Protein AF-A0AAU7ZPR2-F1 (afdb_monomer)

Secondary structure (DSSP, 8-state):
----PPP--------------------HHHHHHHHHHHHHHHHHHHHHHSTTT-B-HHHHHHHHHHHHHHHTS-EE-SEEEEE-SSS-EEEEEEEEEPPPTTT-SS-SEEEEEEEEEEPHHHHHHTS--EEEEEEES-EE---B-TTS-BHHHHHHHHHHT-TT-GGG----PPP------PPPPPP-------------

Structure (mmCIF, N/CA/C/O backbone):
data_AF-A0AAU7ZPR2-F1
#
_entry.id   AF-A0AAU7ZPR2-F1
#
loop_
_at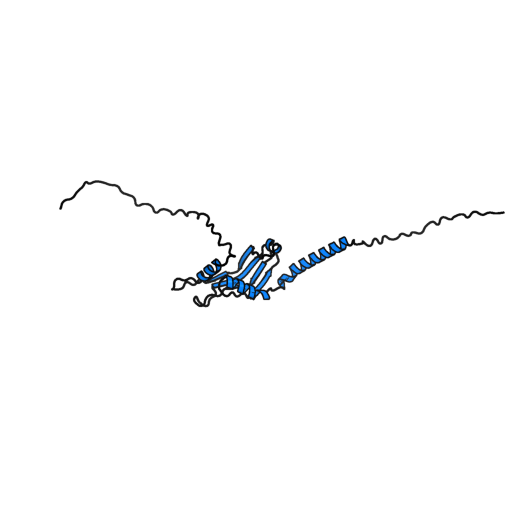om_site.group_PDB
_atom_site.id
_atom_site.type_symbol
_atom_site.label_atom_id
_atom_site.label_alt_id
_atom_site.label_comp_id
_atom_site.label_asym_id
_atom_site.label_entity_id
_atom_site.label_seq_id
_atom_site.pdbx_PDB_ins_code
_atom_site.Cartn_x
_atom_site.Cartn_y
_atom_site.Cartn_z
_atom_site.occupancy
_atom_site.B_iso_or_equiv
_atom_site.auth_seq_id
_atom_site.auth_comp_id
_atom_site.auth_asym_id
_atom_site.auth_atom_id
_atom_site.pdbx_PDB_model_num
ATOM 1 N N . MET A 1 1 ? 74.585 3.736 -90.351 1.00 49.50 1 MET A N 1
ATOM 2 C CA . MET A 1 1 ? 74.336 3.946 -88.912 1.00 49.50 1 MET A CA 1
ATOM 3 C C . MET A 1 1 ? 72.838 3.854 -88.708 1.00 49.50 1 MET A C 1
ATOM 5 O O . MET A 1 1 ? 72.113 4.671 -89.255 1.00 49.50 1 MET A O 1
ATOM 9 N N . GLN A 1 2 ? 72.391 2.758 -88.097 1.00 46.38 2 GLN A N 1
ATOM 10 C CA . GLN A 1 2 ? 70.988 2.488 -87.786 1.00 46.38 2 GLN A CA 1
ATOM 11 C C . GLN A 1 2 ? 70.714 3.074 -86.401 1.00 46.38 2 GLN A C 1
ATOM 13 O O . GLN A 1 2 ? 71.442 2.748 -85.468 1.00 46.38 2 GLN A O 1
ATOM 18 N N . GLU A 1 3 ? 69.697 3.921 -86.269 1.00 54.19 3 GLU A N 1
ATOM 19 C CA . GLU A 1 3 ? 69.206 4.365 -84.965 1.00 54.19 3 GLU A CA 1
ATOM 20 C C . GLU A 1 3 ? 67.730 3.976 -84.869 1.00 54.19 3 GLU A C 1
ATOM 22 O O . GLU A 1 3 ? 66.834 4.578 -85.460 1.00 54.19 3 GLU A O 1
ATOM 27 N N . THR A 1 4 ? 67.515 2.847 -84.206 1.00 59.06 4 THR A N 1
ATOM 28 C CA . THR A 1 4 ? 66.223 2.230 -83.933 1.00 59.06 4 THR A CA 1
ATOM 29 C C . THR A 1 4 ? 65.522 3.001 -82.819 1.00 59.06 4 THR A C 1
ATOM 31 O O . THR A 1 4 ? 65.962 2.965 -81.670 1.00 59.06 4 THR A O 1
ATOM 34 N N . LYS A 1 5 ? 64.415 3.682 -83.131 1.00 55.25 5 LYS A N 1
ATOM 35 C CA . LYS A 1 5 ? 63.500 4.207 -82.107 1.00 55.25 5 LYS A CA 1
ATOM 36 C C . LYS A 1 5 ? 62.681 3.053 -81.511 1.00 55.25 5 LYS A C 1
ATOM 38 O O . LYS A 1 5 ? 62.115 2.280 -82.287 1.00 55.25 5 LYS A O 1
ATOM 43 N N . PRO A 1 6 ? 62.579 2.919 -80.177 1.00 62.03 6 PRO A N 1
ATOM 44 C CA . PRO A 1 6 ? 61.790 1.853 -79.581 1.00 62.03 6 PRO A CA 1
ATOM 45 C C . PRO A 1 6 ? 60.292 2.115 -79.770 1.00 62.03 6 PRO A C 1
ATOM 47 O O . PRO A 1 6 ? 59.771 3.187 -79.460 1.00 62.03 6 PRO A O 1
ATOM 50 N N . THR A 1 7 ? 59.622 1.094 -80.296 1.00 61.66 7 THR A N 1
ATOM 51 C CA . THR A 1 7 ? 58.167 0.948 -80.340 1.00 61.66 7 THR A CA 1
ATOM 52 C C . THR A 1 7 ? 57.690 0.661 -78.922 1.00 61.66 7 THR A C 1
ATOM 54 O O . THR A 1 7 ? 58.121 -0.317 -78.317 1.00 61.66 7 THR A O 1
ATOM 57 N N . TYR A 1 8 ? 56.842 1.528 -78.371 1.00 56.47 8 TYR A N 1
ATOM 58 C CA . TYR A 1 8 ? 56.214 1.284 -77.078 1.00 56.47 8 TYR A CA 1
ATOM 59 C C . TYR A 1 8 ? 54.966 0.431 -77.305 1.00 56.47 8 TYR A C 1
ATOM 61 O O . TYR A 1 8 ? 53.955 0.923 -77.811 1.00 56.47 8 TYR A O 1
ATOM 69 N N . GLU A 1 9 ? 55.053 -0.856 -76.971 1.00 52.66 9 GLU A N 1
ATOM 70 C CA . GLU A 1 9 ? 53.877 -1.711 -76.872 1.00 52.66 9 GLU A CA 1
ATOM 71 C C . GLU A 1 9 ? 52.998 -1.233 -75.715 1.00 52.66 9 GLU A C 1
ATOM 73 O O . GLU A 1 9 ? 53.439 -1.104 -74.574 1.00 52.66 9 GLU A O 1
ATOM 78 N N . ARG A 1 10 ? 51.735 -0.952 -76.029 1.00 61.31 10 ARG A N 1
ATOM 79 C CA . ARG A 1 10 ? 50.674 -0.755 -75.047 1.00 61.31 10 ARG A CA 1
ATOM 80 C C . ARG A 1 10 ? 50.260 -2.152 -74.558 1.00 61.31 10 ARG A C 1
ATOM 82 O O . ARG A 1 10 ? 49.679 -2.879 -75.363 1.00 61.31 10 ARG A O 1
ATOM 89 N N . PRO A 1 11 ? 50.493 -2.539 -73.292 1.00 61.59 11 PRO A N 1
ATOM 90 C CA . PRO A 1 11 ? 49.940 -3.784 -72.791 1.00 61.59 11 PRO A CA 1
ATOM 91 C C . PRO A 1 11 ? 48.429 -3.601 -72.644 1.00 61.59 11 PRO A C 1
ATOM 93 O O . PRO A 1 11 ? 47.954 -2.725 -71.918 1.00 61.59 11 PRO A O 1
ATOM 96 N N . ILE A 1 12 ? 47.680 -4.389 -73.407 1.00 61.03 12 ILE A N 1
ATOM 97 C CA . ILE A 1 12 ? 46.247 -4.565 -73.231 1.00 61.03 12 ILE A CA 1
ATOM 98 C C . ILE A 1 12 ? 46.008 -5.730 -72.279 1.00 61.03 12 ILE A C 1
ATOM 100 O O . ILE A 1 12 ? 46.457 -6.843 -72.525 1.00 61.03 12 ILE A O 1
ATOM 104 N N . ASP A 1 13 ? 45.207 -5.400 -71.272 1.00 54.78 13 ASP A N 1
ATOM 105 C CA . ASP A 1 13 ? 44.345 -6.270 -70.486 1.00 54.78 13 ASP A CA 1
ATOM 106 C C . ASP A 1 13 ? 45.004 -7.124 -69.398 1.00 54.78 13 ASP A C 1
ATOM 108 O O . ASP A 1 13 ? 45.986 -7.827 -69.614 1.00 54.78 13 ASP A O 1
ATOM 112 N N . LEU A 1 14 ? 44.421 -7.033 -68.208 1.00 55.16 14 LEU A N 1
ATOM 113 C CA . LEU A 1 14 ? 43.949 -8.170 -67.428 1.00 55.16 14 LEU A CA 1
ATOM 114 C C . LEU A 1 14 ? 43.288 -7.592 -66.183 1.00 55.16 14 LEU A C 1
ATOM 116 O O . LEU A 1 14 ? 43.931 -6.952 -65.353 1.00 55.16 14 LEU A O 1
ATOM 120 N N . GLY A 1 15 ? 41.970 -7.770 -66.138 1.00 57.06 15 GLY A N 1
ATOM 121 C CA . GLY A 1 15 ? 41.080 -7.272 -65.109 1.00 57.06 15 GLY A CA 1
ATOM 122 C C . GLY A 1 15 ? 41.649 -7.371 -63.703 1.00 57.06 15 GLY A C 1
ATOM 123 O O . GLY A 1 15 ? 41.699 -8.444 -63.113 1.00 57.06 15 GLY A O 1
ATOM 124 N N . ASP A 1 16 ? 41.938 -6.209 -63.133 1.00 51.09 16 ASP A N 1
ATOM 125 C CA . ASP A 1 16 ? 41.701 -6.000 -61.717 1.00 51.09 16 ASP A CA 1
ATOM 126 C C . ASP A 1 16 ? 40.245 -5.543 -61.601 1.00 51.09 16 ASP A C 1
ATOM 128 O O . ASP A 1 16 ? 39.913 -4.365 -61.445 1.00 51.09 16 ASP A O 1
ATOM 132 N N . ALA A 1 17 ? 39.341 -6.511 -61.783 1.00 54.62 17 ALA A N 1
ATOM 133 C CA . ALA A 1 17 ? 38.049 -6.457 -61.133 1.00 54.62 17 ALA A CA 1
ATOM 134 C C . ALA A 1 17 ? 38.353 -6.545 -59.636 1.00 54.62 17 ALA A C 1
ATOM 136 O O . ALA A 1 17 ? 38.247 -7.611 -59.036 1.00 54.62 17 ALA A O 1
ATOM 137 N N . ALA A 1 18 ? 38.801 -5.422 -59.069 1.00 51.53 18 ALA A N 1
ATOM 138 C CA . ALA A 1 18 ? 38.859 -5.207 -57.643 1.00 51.53 18 ALA A CA 1
ATOM 139 C C . ALA A 1 18 ? 37.409 -5.264 -57.176 1.00 51.53 18 ALA A C 1
ATOM 141 O O . ALA A 1 18 ? 36.651 -4.292 -57.220 1.00 51.53 18 ALA A O 1
ATOM 142 N N . GLU A 1 19 ? 37.028 -6.496 -56.876 1.00 53.50 19 GLU A N 1
ATOM 143 C CA . GLU A 1 19 ? 35.817 -6.924 -56.235 1.00 53.50 19 GLU A CA 1
ATOM 144 C C . GLU A 1 19 ? 35.462 -5.898 -55.167 1.00 53.50 19 GLU A C 1
ATOM 146 O O . GLU A 1 19 ? 36.282 -5.521 -54.325 1.00 53.50 19 GLU A O 1
ATOM 151 N N . HIS A 1 20 ? 34.243 -5.384 -55.279 1.00 55.06 20 HIS A N 1
ATOM 152 C CA . HIS A 1 20 ? 33.626 -4.499 -54.316 1.00 55.06 20 HIS A CA 1
ATOM 153 C C . HIS A 1 20 ? 33.562 -5.186 -52.949 1.00 55.06 20 HIS A C 1
ATOM 155 O O . HIS A 1 20 ? 32.503 -5.659 -52.548 1.00 55.06 20 HIS A O 1
ATOM 161 N N . ASP A 1 21 ? 34.648 -5.167 -52.183 1.00 51.84 21 ASP A N 1
ATOM 162 C CA . ASP A 1 21 ? 34.565 -5.385 -50.747 1.00 51.84 21 ASP A CA 1
ATOM 163 C C . ASP A 1 21 ? 34.286 -4.037 -50.076 1.00 51.84 21 ASP A C 1
ATOM 165 O O . ASP A 1 21 ? 35.063 -3.471 -49.304 1.00 51.84 21 ASP A O 1
ATOM 169 N N . THR A 1 22 ? 33.130 -3.462 -50.428 1.00 55.97 22 THR A N 1
ATOM 170 C CA . THR A 1 22 ? 32.478 -2.441 -49.611 1.00 55.97 22 THR A CA 1
ATOM 171 C C . THR A 1 22 ? 31.978 -3.114 -48.340 1.00 55.97 22 THR A C 1
ATOM 173 O O . THR A 1 22 ? 30.774 -3.264 -48.132 1.00 55.97 22 THR A O 1
ATOM 176 N N . ALA A 1 23 ? 32.903 -3.511 -47.465 1.00 58.69 23 ALA A N 1
ATOM 177 C CA . ALA A 1 23 ? 32.578 -3.756 -46.077 1.00 58.69 23 ALA A CA 1
ATOM 178 C C . ALA A 1 23 ? 31.896 -2.475 -45.570 1.00 58.69 23 ALA A C 1
ATOM 180 O O . ALA A 1 23 ? 32.484 -1.389 -45.679 1.00 58.69 23 ALA A O 1
ATOM 181 N N . PRO A 1 24 ? 30.641 -2.537 -45.087 1.00 60.09 24 PRO A N 1
ATOM 182 C CA . PRO A 1 24 ? 29.940 -1.352 -44.633 1.00 60.09 24 PRO A CA 1
ATOM 183 C C . PRO A 1 24 ? 30.731 -0.774 -43.464 1.00 60.09 24 PRO A C 1
ATOM 185 O O . PRO A 1 24 ? 30.694 -1.291 -42.347 1.00 60.09 24 PRO A O 1
ATOM 188 N N . SER A 1 25 ? 31.482 0.297 -43.723 1.00 62.03 25 SER A N 1
ATOM 189 C CA . SER A 1 25 ? 32.187 1.031 -42.685 1.00 62.03 25 SER A CA 1
ATOM 190 C C . SER A 1 25 ? 31.125 1.708 -41.825 1.00 62.03 25 SER A C 1
ATOM 192 O O . SER A 1 25 ? 30.616 2.791 -42.115 1.00 62.03 25 SER A O 1
ATOM 194 N N . LEU A 1 26 ? 30.700 1.002 -40.776 1.00 62.31 26 LEU A N 1
ATOM 195 C CA . LEU A 1 26 ? 29.742 1.512 -39.812 1.00 62.31 26 LEU A CA 1
ATOM 196 C C . LEU A 1 26 ? 30.365 2.750 -39.175 1.00 62.31 26 LEU A C 1
ATOM 198 O O . LEU A 1 26 ? 31.260 2.666 -38.333 1.00 62.31 26 LEU A O 1
ATOM 202 N N . SER A 1 27 ? 29.907 3.917 -39.625 1.00 68.94 27 SER A N 1
ATOM 203 C CA . SER A 1 27 ? 30.316 5.200 -39.076 1.00 68.94 27 SER A CA 1
ATOM 204 C C . SER A 1 27 ? 30.237 5.147 -37.545 1.00 68.94 27 SER A C 1
ATOM 206 O O . SER A 1 27 ? 29.294 4.601 -36.966 1.00 68.94 27 SER A O 1
ATOM 208 N N . LYS A 1 28 ? 31.207 5.742 -36.845 1.00 67.81 28 LYS A N 1
ATOM 209 C CA . LYS A 1 28 ? 31.240 5.734 -35.368 1.00 67.81 28 LYS A CA 1
ATOM 210 C C . LYS A 1 28 ? 29.919 6.234 -34.752 1.00 67.81 28 LYS A C 1
ATOM 212 O O . LYS A 1 28 ? 29.562 5.846 -33.642 1.00 67.81 28 LYS A O 1
ATOM 217 N N . HIS A 1 29 ? 29.170 7.062 -35.483 1.00 68.31 29 HIS A N 1
ATOM 218 C CA . HIS A 1 29 ? 27.847 7.550 -35.103 1.00 68.31 29 HIS A CA 1
ATOM 219 C C . HIS A 1 29 ? 26.732 6.506 -35.262 1.00 68.31 29 HIS A C 1
ATOM 221 O O . HIS A 1 29 ? 25.884 6.416 -34.375 1.00 68.31 29 HIS A O 1
ATOM 227 N N . THR A 1 30 ? 26.726 5.699 -36.328 1.00 76.75 30 THR A N 1
ATOM 228 C CA . THR A 1 30 ? 25.763 4.593 -36.480 1.00 76.75 30 THR A CA 1
ATOM 229 C C . THR A 1 30 ? 26.030 3.486 -35.466 1.00 76.75 30 THR A C 1
ATOM 231 O O . THR A 1 30 ? 25.079 3.000 -34.860 1.00 76.75 30 THR A O 1
ATOM 234 N N . LEU A 1 31 ? 27.298 3.178 -35.167 1.00 78.31 31 LEU A N 1
ATOM 235 C CA . LEU A 1 31 ? 27.658 2.219 -34.115 1.00 78.31 31 LEU A CA 1
ATOM 236 C C . LEU A 1 31 ? 27.192 2.682 -32.723 1.00 78.31 31 LEU A C 1
ATOM 238 O O . LEU A 1 31 ? 26.605 1.904 -31.975 1.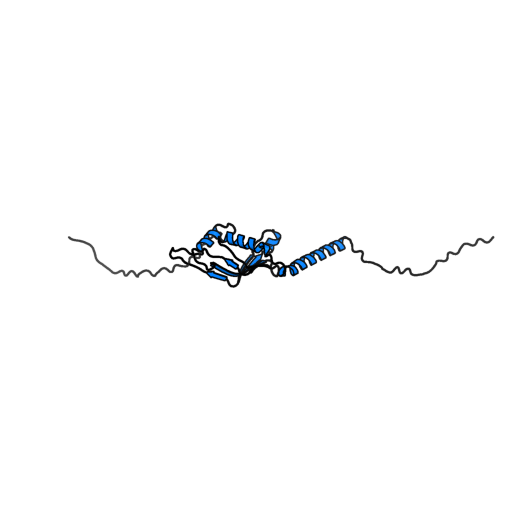00 78.31 31 LEU A O 1
ATOM 242 N N . ARG A 1 32 ? 27.383 3.966 -32.383 1.00 82.12 32 ARG A N 1
ATOM 243 C CA . ARG A 1 32 ? 26.875 4.544 -31.123 1.00 82.12 32 ARG A CA 1
ATOM 244 C C . ARG A 1 32 ? 25.351 4.505 -31.046 1.00 82.12 32 ARG A C 1
ATOM 246 O O . ARG A 1 32 ? 24.811 4.146 -30.008 1.00 82.12 32 ARG A O 1
ATOM 253 N N . ARG A 1 33 ? 24.650 4.849 -32.132 1.00 84.12 33 ARG A N 1
ATOM 254 C CA . ARG A 1 33 ? 23.180 4.776 -32.191 1.00 84.12 33 ARG A CA 1
ATOM 255 C C . ARG A 1 33 ? 22.678 3.346 -32.002 1.00 84.12 33 ARG A C 1
ATOM 257 O O . ARG A 1 33 ? 21.749 3.152 -31.229 1.00 84.12 33 ARG A O 1
ATOM 264 N N . LEU A 1 34 ? 23.317 2.364 -32.639 1.00 87.50 34 LEU A N 1
ATOM 265 C CA . LEU A 1 34 ? 22.999 0.946 -32.455 1.00 87.50 34 LEU A CA 1
ATOM 266 C C . LEU A 1 34 ? 23.259 0.484 -31.019 1.00 87.50 34 LEU A C 1
ATOM 268 O O . LEU A 1 34 ? 22.429 -0.222 -30.461 1.00 87.50 34 LEU A O 1
ATOM 272 N N . LEU A 1 35 ? 24.347 0.937 -30.391 1.00 88.62 35 LEU A N 1
ATOM 273 C CA . LEU A 1 35 ? 24.623 0.669 -28.976 1.00 88.62 35 LEU A CA 1
ATOM 274 C C . LEU A 1 35 ? 23.549 1.252 -28.051 1.00 88.62 35 LEU A C 1
ATOM 276 O O . LEU A 1 35 ? 23.073 0.551 -27.162 1.00 88.62 35 LEU A O 1
ATOM 280 N N . TYR A 1 36 ? 23.125 2.501 -28.267 1.00 90.06 36 TYR A N 1
ATOM 281 C CA . TYR A 1 36 ? 22.028 3.090 -27.491 1.00 90.06 36 TYR A CA 1
ATOM 282 C C . TYR A 1 36 ? 20.708 2.353 -27.713 1.00 90.06 36 TYR A C 1
ATOM 284 O O . TYR A 1 36 ? 19.971 2.133 -26.756 1.00 90.06 36 TYR A O 1
ATOM 292 N N . LEU A 1 37 ? 20.423 1.943 -28.951 1.00 90.69 37 LEU A N 1
ATOM 293 C CA . LEU A 1 37 ? 19.225 1.175 -29.272 1.00 90.69 37 LEU A CA 1
ATOM 294 C C . LEU A 1 37 ? 19.251 -0.195 -28.580 1.00 90.69 37 LEU A C 1
ATOM 296 O O . LEU A 1 37 ? 18.276 -0.575 -27.941 1.00 90.69 37 LEU A O 1
ATOM 300 N N . ALA A 1 38 ? 20.382 -0.901 -28.639 1.00 89.12 38 ALA A N 1
ATOM 301 C CA . ALA A 1 38 ? 20.577 -2.183 -27.970 1.00 89.12 38 ALA A CA 1
ATOM 302 C C . ALA A 1 38 ? 20.445 -2.052 -26.446 1.00 89.12 38 ALA A C 1
ATOM 304 O O . ALA A 1 38 ? 19.779 -2.868 -25.814 1.00 89.12 38 ALA A O 1
ATOM 305 N N . PHE A 1 39 ? 21.010 -0.994 -25.857 1.00 91.56 39 PHE A N 1
ATOM 306 C CA . PHE A 1 39 ? 20.864 -0.710 -24.431 1.00 91.56 39 PHE A CA 1
ATOM 307 C C . PHE A 1 39 ? 19.413 -0.389 -24.052 1.00 91.56 39 PHE A C 1
ATOM 309 O O . PHE A 1 39 ? 18.923 -0.885 -23.042 1.00 91.56 39 PHE A O 1
ATOM 316 N N . ALA A 1 40 ? 18.701 0.394 -24.867 1.00 89.25 40 ALA A N 1
ATOM 317 C CA . ALA A 1 40 ? 17.290 0.697 -24.647 1.00 89.25 40 ALA A CA 1
ATOM 318 C C . ALA A 1 40 ? 16.424 -0.569 -24.720 1.00 89.25 40 ALA A C 1
ATOM 320 O O . ALA A 1 40 ? 15.598 -0.795 -23.839 1.00 89.25 40 ALA A O 1
ATOM 321 N N . VAL A 1 41 ? 16.652 -1.428 -25.717 1.00 90.19 41 VAL A N 1
ATOM 322 C CA . VAL A 1 41 ? 15.956 -2.717 -25.850 1.00 90.19 41 VAL A CA 1
ATOM 323 C C . VAL A 1 41 ? 16.256 -3.623 -24.658 1.00 90.19 41 VAL A C 1
ATOM 325 O O . VAL A 1 41 ? 15.329 -4.190 -24.088 1.00 90.19 41 VAL A O 1
ATOM 328 N N . LEU A 1 42 ? 17.517 -3.715 -24.228 1.00 88.88 42 LEU A N 1
ATOM 329 C CA . LEU A 1 42 ? 17.904 -4.495 -23.052 1.00 88.88 42 LEU A CA 1
ATOM 330 C C . LEU A 1 42 ? 17.250 -3.959 -21.771 1.00 88.88 42 LEU A C 1
ATOM 332 O O . LEU A 1 42 ? 16.768 -4.741 -20.957 1.00 88.88 42 LEU A O 1
ATOM 336 N N . ALA A 1 43 ? 17.195 -2.637 -21.596 1.00 84.56 43 ALA A N 1
ATOM 337 C CA . ALA A 1 43 ? 16.543 -2.011 -20.450 1.00 84.56 43 ALA A CA 1
ATOM 338 C C . ALA A 1 43 ? 15.035 -2.298 -20.429 1.00 84.56 43 ALA A C 1
ATOM 340 O O . ALA A 1 43 ? 14.497 -2.655 -19.382 1.00 84.56 43 ALA A O 1
ATOM 341 N N . VAL A 1 44 ? 14.362 -2.203 -21.582 1.00 82.12 44 VAL A N 1
ATOM 342 C CA . VAL A 1 44 ? 12.943 -2.565 -21.722 1.00 82.12 44 VAL A CA 1
ATOM 343 C C . VAL A 1 44 ? 12.740 -4.054 -21.451 1.00 82.12 44 VAL A C 1
ATOM 345 O O . VAL A 1 44 ? 11.852 -4.411 -20.686 1.00 82.12 44 VAL A O 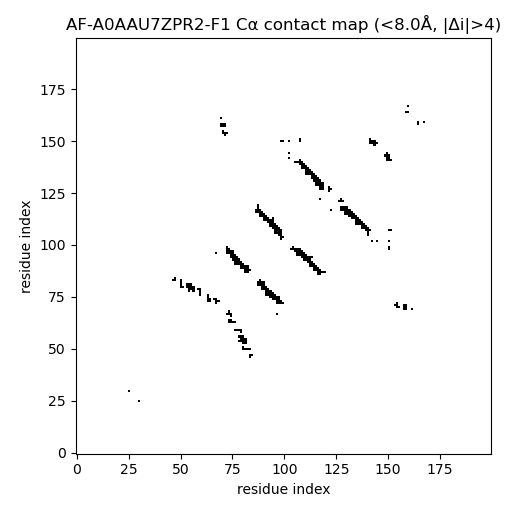1
ATOM 348 N N . MET A 1 45 ? 13.587 -4.926 -22.001 1.00 82.62 45 MET A N 1
ATOM 349 C CA . MET A 1 45 ? 13.541 -6.365 -21.742 1.00 82.62 45 MET A CA 1
ATOM 350 C C . MET A 1 45 ? 13.674 -6.657 -20.244 1.00 82.62 45 MET A C 1
ATOM 352 O O . MET A 1 45 ? 12.857 -7.395 -19.699 1.00 82.62 45 MET A O 1
ATOM 356 N N . LEU A 1 46 ? 14.643 -6.044 -19.555 1.00 79.56 46 LEU A N 1
ATOM 357 C CA . LEU A 1 46 ? 14.778 -6.182 -18.104 1.00 79.56 46 LEU A CA 1
ATOM 358 C C . LEU A 1 46 ? 13.510 -5.710 -17.386 1.00 79.56 46 LEU A C 1
ATOM 360 O O . LEU A 1 46 ? 13.011 -6.403 -16.507 1.00 79.56 46 LEU A O 1
ATOM 364 N N . LEU A 1 47 ? 12.954 -4.566 -17.781 1.00 73.69 47 LEU A N 1
ATOM 365 C CA . LEU A 1 47 ? 11.741 -4.022 -17.177 1.00 73.69 47 LEU A CA 1
ATOM 366 C C . LEU A 1 47 ? 10.529 -4.953 -17.341 1.00 73.69 47 LEU A C 1
ATOM 368 O O . LEU A 1 47 ? 9.663 -4.976 -16.476 1.00 73.69 47 LEU A O 1
ATOM 372 N N . VAL A 1 48 ? 10.455 -5.731 -18.421 1.00 70.31 48 VAL A N 1
ATOM 373 C CA . VAL A 1 48 ? 9.344 -6.664 -18.670 1.00 70.31 48 VAL A CA 1
ATOM 374 C C . VAL A 1 48 ? 9.569 -8.027 -18.015 1.00 70.31 48 VAL A C 1
ATOM 376 O O . VAL A 1 48 ? 8.615 -8.624 -17.520 1.00 70.31 48 VAL A O 1
ATOM 379 N N . LEU A 1 49 ? 10.808 -8.526 -17.989 1.00 68.75 49 LEU A N 1
ATOM 380 C CA . LEU A 1 49 ? 11.115 -9.880 -17.516 1.00 68.75 49 LEU A CA 1
ATOM 381 C C . LEU A 1 49 ? 11.387 -9.957 -16.008 1.00 68.75 49 LEU A C 1
ATOM 383 O O . LEU A 1 49 ? 11.145 -10.999 -15.410 1.00 68.75 49 LEU A O 1
ATOM 387 N N . LEU A 1 50 ? 11.872 -8.885 -15.374 1.00 68.06 50 LEU A N 1
ATOM 388 C CA . LEU A 1 50 ? 12.167 -8.872 -13.935 1.00 68.06 50 LEU A CA 1
ATOM 389 C C . LEU A 1 50 ? 10.941 -8.810 -12.996 1.00 68.06 50 LEU A C 1
ATOM 391 O O . LEU A 1 50 ? 11.029 -9.414 -11.929 1.00 68.06 50 LEU A O 1
ATOM 395 N N . PRO A 1 51 ? 9.817 -8.128 -13.304 1.00 68.06 51 PRO A N 1
ATOM 396 C CA . PRO A 1 51 ? 8.687 -7.967 -12.380 1.00 68.06 51 PRO A CA 1
ATOM 397 C C . PRO A 1 51 ? 8.179 -9.247 -11.702 1.00 68.06 51 PRO A C 1
ATOM 399 O O . PRO A 1 51 ? 8.012 -9.207 -10.484 1.00 68.06 51 PRO A O 1
ATOM 402 N N . PRO A 1 52 ? 7.979 -10.389 -12.398 1.00 63.75 52 PRO A N 1
ATOM 403 C CA . PRO A 1 52 ? 7.540 -11.616 -11.727 1.00 63.75 52 PRO A CA 1
ATOM 404 C C . PRO A 1 52 ? 8.572 -12.185 -10.737 1.00 63.75 52 PRO A C 1
ATOM 406 O O . PRO A 1 52 ? 8.198 -12.964 -9.864 1.00 63.75 52 PRO A O 1
ATOM 409 N N . TYR A 1 53 ? 9.844 -11.786 -10.830 1.00 58.88 53 TYR A N 1
ATOM 410 C CA . TYR A 1 53 ? 10.932 -12.269 -9.972 1.00 58.88 53 TYR A CA 1
ATOM 411 C C . TYR A 1 53 ? 11.357 -11.270 -8.887 1.00 58.88 53 TYR A C 1
ATOM 413 O O . TYR A 1 53 ? 12.040 -11.651 -7.937 1.00 58.88 53 TYR A O 1
ATOM 421 N N . ILE A 1 54 ? 10.950 -9.999 -8.979 1.00 63.56 54 ILE A N 1
ATOM 422 C CA . ILE A 1 54 ? 11.249 -8.990 -7.956 1.00 63.56 54 ILE A CA 1
ATOM 423 C C . ILE A 1 54 ? 10.082 -8.909 -6.970 1.00 63.56 54 ILE A C 1
ATOM 425 O O . ILE A 1 54 ? 9.223 -8.030 -7.044 1.00 63.56 54 ILE A O 1
ATOM 429 N N . SER A 1 55 ? 10.085 -9.796 -5.974 1.00 66.38 55 SER A N 1
ATOM 430 C CA . SER A 1 55 ? 9.338 -9.535 -4.743 1.00 66.38 55 SER A CA 1
ATOM 431 C C . SER A 1 55 ? 10.046 -8.408 -3.986 1.00 66.38 55 SER A C 1
ATOM 433 O O . SER A 1 55 ? 11.163 -8.591 -3.493 1.00 66.38 55 SER A O 1
ATOM 435 N N . VAL A 1 56 ? 9.415 -7.242 -3.838 1.00 72.06 56 VAL A N 1
ATOM 436 C CA . VAL A 1 56 ? 9.956 -6.113 -3.052 1.00 72.06 56 VAL A CA 1
ATOM 437 C C . VAL A 1 56 ? 9.774 -6.337 -1.545 1.00 72.06 56 VAL A C 1
ATOM 439 O O . VAL A 1 56 ? 9.613 -5.394 -0.771 1.00 72.06 56 VAL A O 1
ATOM 442 N N . ASN A 1 57 ? 9.853 -7.594 -1.099 1.00 75.50 57 ASN A N 1
ATOM 443 C CA . ASN A 1 57 ? 9.524 -8.001 0.262 1.00 75.50 57 ASN A CA 1
ATOM 444 C C . ASN A 1 57 ? 10.423 -7.337 1.316 1.00 75.50 57 ASN A C 1
ATOM 446 O O . ASN A 1 57 ? 9.994 -7.095 2.435 1.00 75.50 57 ASN A O 1
ATOM 450 N N . ARG A 1 58 ? 11.644 -6.901 0.962 1.00 77.25 58 ARG A N 1
ATOM 451 C CA . ARG A 1 58 ? 12.477 -6.114 1.896 1.00 77.25 58 ARG A CA 1
ATOM 452 C C . ARG A 1 58 ? 11.836 -4.781 2.303 1.00 77.25 58 ARG A C 1
ATOM 454 O O . ARG A 1 58 ? 12.162 -4.241 3.356 1.00 77.25 58 ARG A O 1
ATOM 461 N N . TYR A 1 59 ? 10.961 -4.231 1.461 1.00 80.38 59 TYR A N 1
ATOM 462 C CA . TYR A 1 59 ? 10.243 -2.984 1.715 1.00 80.38 59 TYR A CA 1
ATOM 463 C C . TYR A 1 59 ? 8.884 -3.216 2.374 1.00 80.38 59 TYR A C 1
ATOM 465 O O . TYR A 1 59 ? 8.307 -2.252 2.865 1.00 80.38 59 TYR A O 1
ATOM 473 N N . GLN A 1 60 ? 8.418 -4.467 2.459 1.00 86.69 60 GLN A N 1
ATOM 474 C CA . GLN A 1 60 ? 7.173 -4.873 3.117 1.00 86.69 60 GLN A CA 1
ATOM 475 C C . GLN A 1 60 ? 7.051 -4.241 4.502 1.00 86.69 60 GLN A C 1
ATOM 477 O O . GLN A 1 60 ? 6.113 -3.496 4.751 1.00 86.69 60 GLN A O 1
ATOM 482 N N . ARG A 1 61 ? 8.054 -4.443 5.371 1.00 88.25 61 ARG A N 1
ATOM 483 C CA . ARG A 1 61 ? 8.058 -3.875 6.727 1.00 88.25 61 ARG A CA 1
ATOM 484 C C . ARG A 1 61 ? 7.985 -2.349 6.704 1.00 88.25 61 ARG A C 1
ATOM 486 O O . ARG A 1 61 ? 7.233 -1.770 7.470 1.00 88.25 61 ARG A O 1
ATOM 493 N N . ARG A 1 62 ? 8.725 -1.686 5.811 1.00 88.81 62 ARG A N 1
ATOM 494 C CA . ARG A 1 62 ? 8.712 -0.217 5.717 1.00 88.81 62 ARG A CA 1
ATOM 495 C C . ARG A 1 62 ? 7.356 0.314 5.247 1.00 88.81 62 ARG A C 1
ATOM 497 O O . ARG A 1 62 ? 6.902 1.326 5.766 1.00 88.81 62 ARG A O 1
ATOM 504 N N . ILE A 1 63 ? 6.725 -0.362 4.289 1.00 88.81 63 ILE A N 1
ATOM 505 C CA . ILE A 1 63 ? 5.389 -0.028 3.785 1.00 88.81 63 ILE A CA 1
ATOM 506 C C . ILE A 1 63 ? 4.350 -0.267 4.885 1.00 88.81 63 ILE A C 1
ATOM 508 O O . ILE A 1 63 ? 3.594 0.645 5.191 1.00 88.81 63 ILE A O 1
ATOM 512 N N . ALA A 1 64 ? 4.382 -1.431 5.539 1.00 91.31 64 ALA A N 1
ATOM 513 C CA . ALA A 1 64 ? 3.517 -1.782 6.664 1.00 91.31 64 ALA A CA 1
ATOM 514 C C . ALA A 1 64 ? 3.598 -0.745 7.787 1.00 91.31 64 ALA A C 1
ATOM 516 O O . ALA A 1 64 ? 2.582 -0.207 8.209 1.00 91.31 64 ALA A O 1
ATOM 517 N N . THR A 1 65 ? 4.813 -0.393 8.218 1.00 91.50 65 THR A N 1
ATOM 518 C CA . THR A 1 65 ? 5.024 0.628 9.249 1.00 91.50 65 THR A CA 1
ATOM 519 C C . THR A 1 65 ? 4.552 2.003 8.787 1.00 91.50 65 THR A C 1
ATOM 521 O O . THR A 1 65 ? 3.934 2.716 9.565 1.00 91.50 65 THR A O 1
ATOM 524 N N . SER A 1 66 ? 4.803 2.389 7.533 1.00 90.00 66 SER A N 1
ATOM 525 C CA . SER A 1 66 ? 4.341 3.683 7.020 1.00 90.00 66 SER A CA 1
ATOM 526 C C . SER A 1 66 ? 2.817 3.772 7.005 1.00 90.00 66 SER A C 1
ATOM 528 O O . SER A 1 66 ? 2.277 4.771 7.463 1.00 90.00 66 SER A O 1
ATOM 530 N N . ILE A 1 67 ? 2.133 2.739 6.505 1.00 91.06 67 ILE A N 1
ATOM 531 C CA . ILE A 1 67 ? 0.667 2.690 6.485 1.00 91.06 67 ILE A CA 1
ATOM 532 C C . ILE A 1 67 ? 0.138 2.640 7.920 1.00 91.06 67 ILE A C 1
ATOM 534 O O . ILE A 1 67 ? -0.786 3.373 8.250 1.00 91.06 67 ILE A O 1
ATOM 538 N N . GLY A 1 68 ? 0.748 1.836 8.791 1.00 90.62 68 GLY A N 1
ATOM 539 C CA . GLY A 1 68 ? 0.305 1.708 10.173 1.00 90.62 68 GLY A CA 1
ATOM 540 C C . GLY A 1 68 ? 0.453 2.992 10.981 1.00 90.62 68 GLY A C 1
ATOM 541 O O . GLY A 1 68 ? -0.474 3.390 11.680 1.00 90.62 68 GLY A O 1
ATOM 542 N N . ASN A 1 69 ? 1.556 3.721 10.795 1.00 90.38 69 ASN A N 1
ATOM 543 C CA . ASN A 1 69 ? 1.725 5.059 11.360 1.00 90.38 69 ASN A CA 1
ATOM 544 C C . ASN A 1 69 ? 0.657 6.026 10.840 1.00 90.38 69 ASN A C 1
ATOM 546 O O . ASN A 1 69 ? 0.194 6.883 11.586 1.00 90.38 69 ASN A O 1
ATOM 550 N N . SER A 1 70 ? 0.256 5.887 9.572 1.00 86.69 70 SER A N 1
ATOM 551 C CA . SER A 1 70 ? -0.796 6.720 8.999 1.00 86.69 70 SER A CA 1
ATOM 552 C C . SER A 1 70 ? -2.199 6.381 9.515 1.00 86.69 70 SER A C 1
ATOM 554 O O . SER A 1 70 ? -3.050 7.256 9.624 1.00 86.69 70 SER A O 1
ATOM 556 N N . LEU A 1 71 ? -2.459 5.117 9.837 1.00 88.06 71 L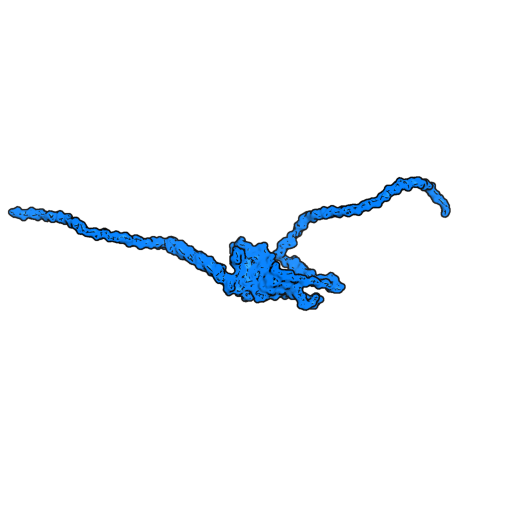EU A N 1
ATOM 557 C CA . LEU A 1 71 ? -3.752 4.674 10.364 1.00 88.06 71 LEU A CA 1
ATOM 558 C C . LEU A 1 71 ? -3.826 4.728 11.897 1.00 88.06 71 LEU A C 1
ATOM 560 O O . LEU A 1 71 ? -4.906 4.560 12.457 1.00 88.06 71 LEU A O 1
ATOM 564 N N . GLY A 1 72 ? -2.694 4.933 12.577 1.00 88.25 72 GLY A N 1
ATOM 565 C CA . GLY A 1 72 ? -2.584 4.808 14.032 1.00 88.25 72 GLY A CA 1
ATOM 566 C C . GLY A 1 72 ? -2.734 3.365 14.527 1.00 88.25 72 GLY A C 1
ATOM 567 O O . GLY A 1 72 ? -3.021 3.150 15.702 1.00 88.25 72 GLY A O 1
ATOM 568 N N . ARG A 1 73 ? -2.586 2.371 13.639 1.00 90.00 73 ARG A N 1
ATOM 569 C CA . ARG A 1 73 ? -2.841 0.950 13.922 1.00 90.00 73 ARG A CA 1
ATOM 570 C C . ARG A 1 73 ? -1.793 0.056 13.265 1.00 90.00 73 ARG A C 1
ATOM 572 O O . ARG A 1 73 ? -1.338 0.385 12.171 1.00 90.00 73 ARG A O 1
ATOM 579 N N . PRO A 1 74 ? -1.398 -1.070 13.882 1.00 91.69 74 PRO A N 1
ATOM 580 C CA . PRO A 1 74 ? -0.522 -2.037 13.234 1.00 91.69 74 PRO A CA 1
ATOM 581 C C . PRO A 1 74 ? -1.145 -2.558 11.937 1.00 91.69 74 PRO A C 1
ATOM 583 O O . PRO A 1 74 ? -2.350 -2.791 11.852 1.00 91.69 74 PRO A O 1
ATOM 586 N N . VAL A 1 75 ? -0.309 -2.717 10.914 1.00 92.94 75 VAL A N 1
ATOM 587 C CA . VAL A 1 75 ? -0.723 -3.236 9.611 1.00 92.94 75 VAL A CA 1
ATOM 588 C C . VAL A 1 75 ? 0.156 -4.416 9.258 1.00 92.94 75 VAL A C 1
ATOM 590 O O . VAL A 1 75 ? 1.386 -4.335 9.316 1.00 92.94 75 VAL A O 1
ATOM 593 N N . HIS A 1 76 ? -0.494 -5.491 8.843 1.00 92.56 76 HIS A N 1
ATOM 594 C CA . HIS A 1 76 ? 0.114 -6.715 8.371 1.00 92.56 76 HIS A CA 1
ATOM 595 C C . HIS A 1 76 ? -0.191 -6.887 6.886 1.00 92.56 76 HIS A C 1
ATOM 597 O O . HIS A 1 76 ? -1.257 -6.538 6.386 1.00 92.56 76 HIS A O 1
ATOM 603 N N . LEU A 1 77 ? 0.806 -7.367 6.163 1.00 92.19 77 LEU A N 1
ATOM 604 C CA . LEU A 1 77 ? 0.718 -7.693 4.749 1.00 92.19 77 LEU A CA 1
ATOM 605 C C . LEU A 1 77 ? 1.688 -8.829 4.489 1.00 92.19 77 LEU A C 1
ATOM 607 O O . LEU A 1 77 ? 2.773 -8.806 5.062 1.00 92.19 77 LEU A O 1
ATOM 611 N N . ASP A 1 78 ? 1.332 -9.792 3.650 1.00 90.25 78 ASP A N 1
ATOM 612 C CA . ASP A 1 78 ? 2.139 -11.005 3.469 1.00 90.25 78 ASP A CA 1
ATOM 613 C C . ASP A 1 78 ? 3.207 -10.821 2.400 1.00 90.25 78 ASP A C 1
ATOM 615 O O . ASP A 1 78 ? 4.350 -11.256 2.557 1.00 90.25 78 ASP A O 1
ATOM 619 N N . LYS A 1 79 ? 2.842 -10.147 1.307 1.00 88.38 79 LYS A N 1
ATOM 620 C CA . LYS A 1 79 ? 3.716 -9.975 0.150 1.00 88.38 79 LYS A CA 1
ATOM 621 C C . LYS A 1 79 ? 3.460 -8.653 -0.550 1.00 88.38 79 LYS A C 1
ATOM 623 O O . LYS A 1 79 ? 2.328 -8.187 -0.658 1.00 88.38 79 LYS A O 1
ATOM 628 N N . VAL A 1 80 ? 4.540 -8.057 -1.053 1.00 88.38 80 VAL A N 1
ATOM 629 C CA . VAL A 1 80 ? 4.487 -6.866 -1.907 1.00 88.38 80 VAL A CA 1
ATOM 630 C C . VAL A 1 80 ? 5.124 -7.182 -3.252 1.00 88.38 80 VAL A C 1
ATOM 632 O O . VAL A 1 80 ? 6.303 -7.543 -3.335 1.00 88.38 80 VAL A O 1
ATOM 635 N N . SER A 1 81 ? 4.335 -7.003 -4.304 1.00 86.38 81 SER A N 1
ATOM 636 C CA . SER A 1 81 ? 4.716 -7.252 -5.690 1.00 86.38 81 SER A CA 1
ATOM 637 C C . SER A 1 81 ? 4.687 -5.942 -6.478 1.00 86.38 81 SER A C 1
ATOM 639 O O . SER A 1 81 ? 3.783 -5.123 -6.304 1.00 86.38 81 SER A O 1
ATOM 641 N N . LEU A 1 82 ? 5.681 -5.733 -7.341 1.00 84.94 82 LEU A N 1
ATOM 642 C CA . LEU A 1 82 ? 5.709 -4.610 -8.278 1.00 84.94 82 LEU A CA 1
ATOM 643 C C . LEU A 1 82 ? 5.137 -5.072 -9.621 1.00 84.94 82 LEU A C 1
ATOM 645 O O . LEU A 1 82 ? 5.635 -6.016 -10.228 1.00 84.94 82 LEU A O 1
ATOM 649 N N . ASN A 1 83 ? 4.115 -4.381 -10.106 1.00 82.31 83 ASN A N 1
ATOM 650 C CA . ASN A 1 83 ? 3.516 -4.611 -11.413 1.00 82.31 83 ASN A CA 1
ATOM 651 C C . ASN A 1 83 ? 3.940 -3.467 -12.333 1.00 82.31 83 ASN A C 1
ATOM 653 O O . ASN A 1 83 ? 3.742 -2.308 -11.990 1.00 82.31 83 ASN A O 1
ATOM 657 N N . LEU A 1 84 ? 4.538 -3.767 -13.486 1.00 77.38 84 LEU A N 1
ATOM 658 C CA . LEU A 1 84 ? 4.970 -2.734 -14.442 1.00 77.38 84 LEU A CA 1
ATOM 659 C C . LEU A 1 84 ? 4.084 -2.652 -15.684 1.00 77.38 84 LEU A C 1
ATOM 661 O O . LEU A 1 84 ? 4.051 -1.618 -16.344 1.00 77.38 84 LEU A O 1
ATOM 665 N N . LEU A 1 85 ? 3.334 -3.716 -15.968 1.00 77.38 85 LEU A N 1
ATOM 666 C CA . LEU A 1 85 ? 2.442 -3.822 -17.115 1.00 77.38 85 LEU A CA 1
ATOM 667 C C . LEU A 1 85 ? 1.037 -4.249 -16.658 1.00 77.38 85 LEU A C 1
ATOM 669 O O . LEU A 1 85 ? 0.929 -5.063 -15.737 1.00 77.38 85 LEU A O 1
ATOM 673 N N . PRO A 1 86 ? -0.042 -3.751 -17.294 1.00 70.44 86 PRO A N 1
ATOM 674 C CA . PRO A 1 86 ? -0.065 -2.709 -18.330 1.00 70.44 86 PRO A CA 1
ATOM 675 C C . PRO A 1 86 ? 0.207 -1.292 -17.791 1.00 70.44 86 PRO A C 1
ATOM 677 O O . PRO A 1 86 ? 0.621 -0.425 -18.553 1.00 70.44 86 PRO A O 1
ATOM 680 N N . LEU A 1 87 ? 0.001 -1.056 -16.490 1.00 82.88 87 LEU A N 1
ATOM 681 C CA . LEU A 1 87 ? 0.345 0.195 -15.814 1.00 82.88 87 LEU A CA 1
ATOM 682 C C . LEU A 1 87 ? 1.273 -0.089 -14.623 1.00 82.88 87 LEU A C 1
ATOM 684 O O . LEU A 1 87 ? 1.075 -1.098 -13.939 1.00 82.88 87 LEU A O 1
ATOM 688 N N . PRO A 1 88 ? 2.238 0.804 -14.337 1.00 83.62 88 PRO A N 1
ATOM 689 C CA . PRO A 1 88 ? 3.112 0.680 -13.180 1.00 83.62 88 PRO A CA 1
ATOM 690 C C . PRO A 1 88 ? 2.319 0.821 -11.874 1.00 83.62 88 PRO A C 1
ATOM 692 O O . PRO A 1 88 ? 1.483 1.714 -11.733 1.00 83.62 88 PRO A O 1
ATOM 695 N N . GLY A 1 89 ? 2.584 -0.042 -10.900 1.00 87.19 89 GLY A N 1
ATOM 696 C CA . GLY A 1 89 ? 1.876 -0.076 -9.627 1.00 87.19 89 GLY A CA 1
ATOM 697 C C . GLY A 1 89 ? 2.406 -1.133 -8.666 1.00 87.19 89 GLY A C 1
ATOM 698 O O . GLY A 1 89 ? 3.292 -1.917 -8.995 1.00 87.19 89 GLY A O 1
ATOM 699 N N . PHE A 1 90 ? 1.837 -1.159 -7.469 1.00 88.69 90 PHE A N 1
ATOM 700 C CA . PHE A 1 90 ? 2.141 -2.132 -6.428 1.00 88.69 90 PHE A CA 1
ATOM 701 C C . PHE A 1 90 ? 0.899 -2.949 -6.100 1.00 88.69 90 PHE A C 1
ATOM 703 O O . PHE A 1 90 ? -0.204 -2.406 -6.029 1.00 88.69 90 PHE A O 1
ATOM 710 N N . THR A 1 91 ? 1.096 -4.238 -5.856 1.00 89.75 91 THR A N 1
ATOM 711 C CA . THR A 1 91 ? 0.077 -5.124 -5.297 1.00 89.75 91 THR A CA 1
ATOM 712 C C . THR A 1 91 ? 0.552 -5.606 -3.933 1.00 89.75 91 THR A C 1
ATOM 714 O O . THR A 1 91 ? 1.645 -6.159 -3.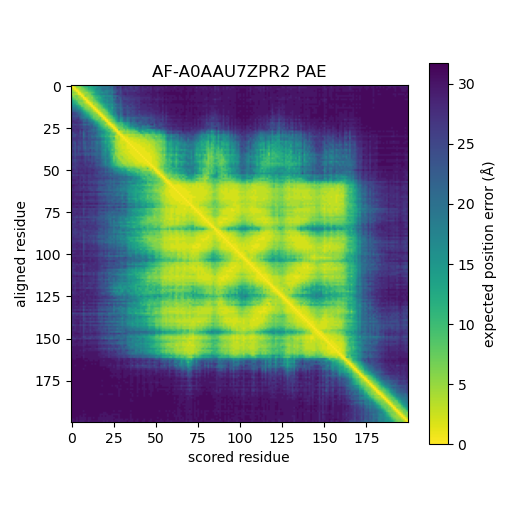813 1.00 89.75 91 THR A O 1
ATOM 717 N N . LEU A 1 92 ? -0.260 -5.362 -2.909 1.00 92.19 92 LEU A N 1
ATOM 718 C CA . LEU A 1 92 ? -0.085 -5.856 -1.552 1.00 92.19 92 LEU A CA 1
ATOM 719 C C . LEU A 1 92 ? -1.038 -7.039 -1.369 1.00 92.19 92 LEU A C 1
ATOM 721 O O . LEU A 1 92 ? -2.231 -6.901 -1.629 1.00 92.19 92 LEU A O 1
ATOM 725 N N . GLU A 1 93 ? -0.517 -8.188 -0.959 1.00 92.00 93 GLU A N 1
ATOM 726 C CA . GLU A 1 93 ? -1.289 -9.411 -0.716 1.00 92.00 93 GLU A CA 1
ATOM 727 C C . GLU A 1 93 ? -1.556 -9.572 0.790 1.00 92.00 93 GLU A C 1
ATOM 729 O O . GLU A 1 93 ? -0.686 -9.264 1.610 1.00 92.00 93 GLU A O 1
ATOM 734 N N . ASN A 1 94 ? -2.757 -10.050 1.126 1.00 92.62 94 ASN A N 1
ATOM 735 C CA . ASN A 1 94 ? -3.281 -10.259 2.477 1.00 92.62 94 ASN A CA 1
ATOM 736 C C . ASN A 1 94 ? -3.120 -9.033 3.391 1.00 92.62 94 ASN A C 1
ATOM 738 O O . ASN A 1 94 ? -2.381 -9.045 4.372 1.00 92.62 94 ASN A O 1
ATOM 742 N N . PHE A 1 95 ? -3.788 -7.939 3.035 1.00 93.75 95 PHE A N 1
ATOM 743 C CA . PHE A 1 95 ? -3.734 -6.695 3.792 1.00 93.75 95 PHE A CA 1
ATOM 744 C C . PHE A 1 95 ? -4.660 -6.764 5.008 1.00 93.75 95 PHE A C 1
ATOM 746 O O . PHE A 1 95 ? -5.874 -6.903 4.862 1.00 93.75 95 PHE A O 1
ATOM 753 N N . VAL A 1 96 ? -4.094 -6.619 6.202 1.00 94.00 96 VAL A N 1
ATOM 754 C CA . VAL A 1 96 ? -4.811 -6.684 7.477 1.00 94.00 96 VAL A CA 1
ATOM 755 C C . VAL A 1 96 ? -4.429 -5.477 8.325 1.00 94.00 96 VAL A C 1
ATOM 757 O O . VAL A 1 96 ? -3.251 -5.191 8.519 1.00 94.00 96 VAL A O 1
ATOM 760 N N . VAL A 1 97 ? -5.428 -4.764 8.832 1.00 93.88 97 VAL A N 1
ATOM 761 C CA . VAL A 1 97 ? -5.255 -3.686 9.809 1.00 93.88 97 VAL A CA 1
ATOM 762 C C . VAL A 1 97 ? -5.773 -4.192 11.140 1.00 93.88 97 VAL A C 1
ATOM 764 O O . VAL A 1 97 ? -6.948 -4.552 11.250 1.00 93.88 97 VAL A O 1
ATOM 767 N N . ASP A 1 98 ? -4.903 -4.214 12.139 1.00 92.88 98 ASP A N 1
ATOM 768 C CA . ASP A 1 98 ? -5.259 -4.700 13.464 1.00 92.88 98 ASP A CA 1
ATOM 769 C C . ASP A 1 98 ? -6.170 -3.718 14.194 1.00 92.88 98 ASP A C 1
ATOM 771 O O . ASP A 1 98 ? -6.145 -2.506 13.968 1.00 92.88 98 ASP A O 1
ATOM 775 N N . GLU A 1 99 ? -6.978 -4.260 15.095 1.00 91.69 99 GLU A N 1
ATOM 776 C CA . GLU A 1 99 ? -7.849 -3.493 15.973 1.00 91.69 99 GLU A CA 1
ATOM 777 C C . GLU A 1 99 ? -7.161 -3.206 17.318 1.00 91.69 99 GLU A C 1
ATOM 779 O O . GLU A 1 99 ? -6.159 -3.819 17.687 1.00 91.69 99 GLU A O 1
ATOM 784 N N . ASP A 1 100 ? -7.682 -2.220 18.040 1.00 87.06 100 ASP A N 1
ATOM 785 C CA . ASP A 1 100 ? -7.246 -1.883 19.385 1.00 87.06 100 ASP A CA 1
ATOM 786 C C . ASP A 1 100 ? -7.891 -2.909 20.326 1.00 87.06 100 ASP A C 1
ATOM 788 O O . ASP A 1 100 ? -9.109 -3.110 20.249 1.00 87.06 100 ASP A O 1
ATOM 792 N N . PRO A 1 101 ? -7.118 -3.547 21.225 1.00 85.94 101 PRO A N 1
ATOM 793 C CA . PRO A 1 101 ? -7.639 -4.517 22.185 1.00 85.94 101 PRO A CA 1
ATOM 794 C C . PRO A 1 101 ? -8.865 -4.041 22.982 1.00 85.94 101 PRO A C 1
ATOM 796 O O . PRO A 1 101 ? -9.629 -4.873 23.465 1.00 85.94 101 PRO A O 1
ATOM 799 N N . ALA A 1 102 ? -9.086 -2.727 23.108 1.00 86.31 102 ALA A N 1
ATOM 800 C CA . ALA A 1 102 ? -10.283 -2.149 23.715 1.00 86.31 102 ALA A CA 1
ATOM 801 C C . ALA A 1 102 ? -11.595 -2.453 22.958 1.00 86.31 102 ALA A C 1
ATOM 803 O O . ALA A 1 102 ? -12.665 -2.390 23.563 1.00 86.31 102 ALA A O 1
ATOM 804 N N . PHE A 1 103 ? -11.528 -2.772 21.662 1.00 86.19 103 PHE A N 1
ATOM 805 C CA . PHE A 1 103 ? -12.680 -3.074 20.800 1.00 86.19 103 PHE A CA 1
ATOM 806 C C . PHE A 1 103 ? -12.779 -4.559 20.419 1.00 86.19 103 PHE A C 1
ATOM 808 O O . PHE A 1 103 ? -13.809 -4.983 19.898 1.00 86.19 103 PHE A O 1
ATOM 815 N N . GLY A 1 104 ? -11.749 -5.358 20.707 1.00 84.88 104 GLY A N 1
ATOM 816 C CA . GLY A 1 104 ? -11.734 -6.803 20.488 1.00 84.88 104 GLY A CA 1
ATOM 817 C C . GLY A 1 104 ? -10.445 -7.301 19.835 1.00 84.88 104 GLY A C 1
ATOM 818 O O . GLY A 1 104 ? -9.482 -6.561 19.664 1.00 84.88 104 GLY A O 1
ATOM 819 N N . TYR A 1 105 ? -10.439 -8.587 19.477 1.00 84.94 105 TYR A N 1
ATOM 820 C CA . TYR A 1 105 ? -9.300 -9.259 18.831 1.00 84.94 105 TYR A CA 1
ATOM 821 C C . TYR A 1 105 ? -9.482 -9.443 17.320 1.00 84.94 105 TYR A C 1
ATOM 823 O O . TYR A 1 105 ? -8.622 -10.023 16.658 1.00 84.94 105 TYR A O 1
ATOM 831 N N . GLU A 1 106 ? -10.608 -8.991 16.765 1.00 88.94 106 GLU A N 1
ATOM 832 C CA . GLU A 1 106 ? -10.854 -9.059 15.330 1.00 88.94 106 GLU A CA 1
ATOM 833 C C . GLU A 1 106 ? -10.303 -7.812 14.626 1.00 88.94 106 GLU A C 1
ATOM 835 O O . GLU A 1 106 ? -10.661 -6.701 15.002 1.00 88.94 106 GLU A O 1
ATOM 840 N N . PRO A 1 107 ? -9.477 -7.974 13.581 1.00 89.31 107 PRO A N 1
ATOM 841 C CA . PRO A 1 107 ? -9.027 -6.896 12.710 1.00 89.31 107 PRO A CA 1
ATOM 842 C C . PRO A 1 107 ? -10.149 -6.021 12.164 1.00 89.31 107 PRO A C 1
ATOM 844 O O . PRO A 1 107 ? -11.174 -6.517 11.689 1.00 89.31 107 PRO A O 1
ATOM 847 N N . VAL A 1 108 ? -9.892 -4.714 12.166 1.00 92.69 108 VAL A N 1
ATOM 848 C CA . VAL A 1 108 ? -10.832 -3.684 11.712 1.00 92.69 108 VAL A CA 1
ATOM 849 C C . VAL A 1 108 ? -11.034 -3.712 10.205 1.00 92.69 108 VAL A C 1
ATOM 851 O O . VAL A 1 108 ? -12.145 -3.517 9.719 1.00 92.69 108 VAL A O 1
ATOM 854 N N . ILE A 1 109 ? -9.963 -3.965 9.450 1.00 93.00 109 ILE A N 1
ATOM 855 C CA . ILE A 1 109 ? -9.985 -4.030 7.988 1.00 93.00 109 ILE A CA 1
ATOM 856 C C . ILE A 1 109 ? -9.186 -5.251 7.560 1.00 93.00 109 ILE A C 1
ATOM 858 O O . ILE A 1 109 ? -8.049 -5.447 7.988 1.00 93.00 109 ILE A O 1
ATOM 862 N N . ARG A 1 110 ? -9.758 -6.039 6.654 1.00 93.75 110 ARG A N 1
ATOM 863 C CA . ARG A 1 110 ? -9.030 -7.046 5.884 1.00 93.75 110 ARG A CA 1
ATOM 864 C C . ARG A 1 110 ? -9.344 -6.901 4.408 1.00 93.75 110 ARG A C 1
ATOM 866 O O . ARG A 1 110 ? -10.465 -6.564 4.045 1.00 93.75 110 ARG A O 1
ATOM 873 N N . ALA A 1 111 ? -8.362 -7.165 3.564 1.00 94.69 111 ALA A N 1
ATOM 874 C CA . ALA A 1 111 ? -8.537 -7.277 2.127 1.00 94.69 111 ALA A CA 1
ATOM 875 C C . ALA A 1 111 ? -7.583 -8.340 1.585 1.00 94.69 111 ALA A C 1
ATOM 877 O O . ALA A 1 111 ? -6.411 -8.387 1.963 1.00 94.69 111 ALA A O 1
ATOM 878 N N . ASN A 1 112 ? -8.071 -9.166 0.662 1.00 93.75 112 ASN A N 1
ATOM 879 C CA . ASN A 1 112 ? -7.265 -10.210 0.032 1.00 93.75 112 ASN A CA 1
ATOM 880 C C . ASN A 1 112 ? -6.082 -9.602 -0.734 1.00 93.75 112 ASN A C 1
ATOM 882 O O . ASN A 1 112 ? -4.938 -10.032 -0.602 1.00 93.75 112 ASN A O 1
ATOM 886 N N . SER A 1 113 ? -6.344 -8.535 -1.489 1.00 92.19 113 SER A N 1
ATOM 887 C CA . SER A 1 113 ? -5.281 -7.755 -2.113 1.00 92.19 113 SER A CA 1
ATOM 888 C C . SER A 1 113 ? -5.627 -6.278 -2.220 1.00 92.19 113 SER A C 1
ATOM 890 O O . SER A 1 113 ? -6.788 -5.893 -2.369 1.00 92.19 113 SER A O 1
ATOM 892 N N . VAL A 1 114 ? -4.593 -5.442 -2.170 1.00 92.44 114 VAL A N 1
ATOM 893 C CA . VAL A 1 114 ? -4.677 -3.999 -2.400 1.00 92.44 114 VAL A CA 1
ATOM 894 C C . VAL A 1 114 ? -3.762 -3.647 -3.556 1.00 92.44 114 VAL A C 1
ATOM 896 O O . VAL A 1 114 ? -2.552 -3.855 -3.490 1.00 92.44 114 VAL A O 1
ATOM 899 N N . ARG A 1 115 ? -4.331 -3.101 -4.627 1.00 91.31 115 ARG A N 1
ATOM 900 C CA . ARG A 1 115 ? -3.576 -2.643 -5.792 1.00 91.31 115 ARG A CA 1
ATOM 901 C C . ARG A 1 115 ? -3.563 -1.125 -5.836 1.00 91.31 115 ARG A C 1
ATOM 903 O O . ARG A 1 115 ? -4.618 -0.499 -5.924 1.00 91.31 115 ARG A O 1
ATOM 910 N N . ALA A 1 116 ? -2.364 -0.555 -5.838 1.00 90.00 116 ALA A N 1
ATOM 911 C CA . ALA A 1 116 ? -2.117 0.873 -5.966 1.00 90.00 116 ALA A CA 1
ATOM 912 C C . ALA A 1 116 ? -1.376 1.155 -7.280 1.00 90.00 116 ALA A C 1
ATOM 914 O O . ALA A 1 116 ? -0.227 0.749 -7.453 1.00 90.00 116 ALA A O 1
ATOM 915 N N . THR A 1 117 ? -2.022 1.835 -8.224 1.00 88.44 117 THR A N 1
ATOM 916 C CA . THR A 1 117 ? -1.410 2.227 -9.502 1.00 88.44 117 THR A CA 1
ATOM 917 C C . THR A 1 117 ? -0.690 3.562 -9.366 1.00 88.44 117 THR A C 1
ATOM 919 O O . THR A 1 117 ? -1.142 4.459 -8.653 1.00 88.44 117 THR A O 1
ATOM 922 N N . LEU A 1 118 ? 0.439 3.711 -10.052 1.00 86.25 118 LEU A N 1
ATOM 923 C CA . LEU A 1 118 ? 1.228 4.938 -10.081 1.00 86.25 118 LEU A CA 1
ATOM 924 C C . LEU A 1 118 ? 0.833 5.809 -11.269 1.00 86.25 118 LEU A C 1
ATOM 926 O O . LEU A 1 118 ? 0.513 5.313 -12.351 1.00 86.25 118 LEU A O 1
ATOM 930 N N . ARG A 1 119 ? 0.913 7.128 -11.090 1.00 84.56 119 ARG A N 1
ATOM 931 C CA . ARG A 1 119 ? 0.828 8.060 -12.216 1.00 84.56 119 ARG A CA 1
ATOM 932 C C . ARG A 1 119 ? 2.096 7.957 -13.062 1.00 84.56 119 ARG A C 1
ATOM 934 O O . ARG A 1 119 ? 3.204 8.046 -12.540 1.00 84.56 119 ARG A O 1
ATOM 941 N N . LEU A 1 120 ? 1.953 7.855 -14.385 1.00 80.81 120 LEU A N 1
ATOM 942 C CA . LEU A 1 120 ? 3.110 7.843 -15.291 1.00 80.81 120 LEU A CA 1
ATOM 943 C C . LEU A 1 120 ? 3.928 9.143 -15.181 1.00 80.81 120 LEU A C 1
ATOM 945 O O . LEU A 1 120 ? 5.154 9.101 -15.227 1.00 80.81 120 LEU A O 1
ATOM 949 N N . SER A 1 121 ? 3.267 10.285 -14.952 1.00 79.56 121 SER A N 1
ATOM 950 C CA . SER A 1 121 ? 3.928 11.577 -14.705 1.00 79.56 121 SER A CA 1
ATOM 951 C C . SER A 1 121 ? 4.818 11.564 -13.456 1.00 79.56 121 SER A C 1
ATOM 953 O O . SER A 1 121 ? 5.863 12.210 -13.428 1.00 79.56 121 SER A O 1
ATOM 955 N N . SER A 1 122 ? 4.440 10.792 -12.436 1.00 78.06 122 SER A N 1
ATOM 956 C CA . SER A 1 122 ? 5.171 10.676 -11.173 1.00 78.06 122 SER A CA 1
ATOM 957 C C . SER A 1 122 ? 6.530 9.985 -11.345 1.00 78.06 122 SER A C 1
ATOM 959 O O . SER A 1 122 ? 7.496 10.346 -10.667 1.00 78.06 122 SER A O 1
ATOM 961 N N . LEU A 1 123 ? 6.645 9.073 -12.319 1.00 76.56 123 LEU A N 1
ATOM 962 C CA . LEU A 1 123 ? 7.918 8.440 -12.672 1.00 76.56 123 LEU A CA 1
ATOM 963 C C . LEU A 1 123 ? 8.930 9.459 -13.209 1.00 76.56 123 LEU A C 1
ATOM 965 O O . LEU A 1 123 ? 10.123 9.344 -12.932 1.00 76.56 123 LEU A O 1
ATOM 969 N N . TRP A 1 124 ? 8.452 10.483 -13.923 1.00 80.12 124 TRP A N 1
ATOM 970 C CA . TRP A 1 124 ? 9.296 11.566 -14.432 1.00 80.12 124 TRP A CA 1
ATOM 971 C C . TRP A 1 124 ? 9.658 12.580 -13.341 1.00 80.12 124 TRP A C 1
ATOM 973 O O . TRP A 1 124 ? 10.789 13.057 -13.274 1.00 80.12 124 TRP A O 1
ATOM 983 N N . SER A 1 125 ? 8.717 12.866 -12.438 1.00 76.69 125 SER A N 1
ATOM 984 C CA . SER A 1 125 ? 8.892 13.829 -11.343 1.00 76.69 125 SER A CA 1
ATOM 985 C C . SER A 1 125 ? 9.681 13.289 -10.141 1.00 76.69 125 SER A C 1
ATOM 987 O O . SER A 1 125 ? 9.895 14.035 -9.186 1.00 76.69 125 SER A O 1
ATOM 989 N N . ARG A 1 126 ? 10.098 12.008 -10.140 1.00 75.50 126 ARG A N 1
ATOM 990 C CA . ARG A 1 126 ? 10.744 11.311 -8.997 1.00 75.50 126 ARG A CA 1
ATOM 991 C C . ARG A 1 126 ? 9.956 11.371 -7.677 1.00 75.50 126 ARG A C 1
ATOM 993 O O . ARG A 1 126 ? 10.497 11.069 -6.615 1.00 75.50 126 ARG A O 1
ATOM 1000 N N . ARG A 1 127 ? 8.679 11.742 -7.722 1.00 77.94 127 ARG A N 1
ATOM 1001 C CA . ARG A 1 127 ? 7.767 11.776 -6.572 1.00 77.94 127 ARG A CA 1
ATOM 1002 C C . ARG A 1 127 ? 6.744 10.694 -6.790 1.00 77.94 127 ARG A C 1
ATOM 1004 O O . ARG A 1 127 ? 6.145 10.683 -7.852 1.00 77.94 127 ARG A O 1
ATOM 1011 N N . VAL A 1 128 ? 6.564 9.786 -5.839 1.00 76.06 128 VAL A N 1
ATOM 1012 C CA . VAL A 1 128 ? 5.598 8.689 -5.962 1.00 76.06 128 VAL A CA 1
ATOM 1013 C C . VAL A 1 128 ? 4.194 9.253 -5.753 1.00 76.06 128 VAL A C 1
ATOM 1015 O O . VAL A 1 128 ? 3.858 9.654 -4.644 1.00 76.06 128 VAL A O 1
ATOM 1018 N N . GLU A 1 129 ? 3.389 9.293 -6.813 1.00 82.81 129 GLU A N 1
ATOM 1019 C CA . GLU A 1 129 ? 1.982 9.697 -6.752 1.00 82.81 129 GLU A CA 1
ATOM 1020 C C . GLU A 1 129 ? 1.104 8.537 -7.212 1.00 82.81 129 GLU A C 1
ATOM 1022 O O . GLU A 1 129 ? 1.260 8.011 -8.321 1.00 82.81 129 GLU A O 1
ATOM 1027 N N . PHE A 1 130 ? 0.162 8.148 -6.357 1.00 83.31 130 PHE A N 1
ATOM 1028 C CA . PHE A 1 130 ? -0.795 7.096 -6.663 1.00 83.31 130 PHE A CA 1
ATOM 1029 C C . PHE A 1 130 ? -1.957 7.665 -7.482 1.00 83.31 130 PHE A C 1
ATOM 1031 O O . PHE A 1 130 ? -2.516 8.710 -7.157 1.00 83.31 130 PHE A O 1
ATOM 1038 N N . SER A 1 131 ? -2.312 6.983 -8.570 1.00 84.69 131 SER A N 1
ATOM 1039 C CA . SER A 1 131 ? -3.451 7.340 -9.417 1.00 84.69 131 SER A CA 1
ATOM 1040 C C . SER A 1 131 ? -4.743 6.709 -8.913 1.00 84.69 131 SER A C 1
ATOM 1042 O O . SER A 1 131 ? -5.782 7.362 -8.873 1.00 84.69 131 SER A O 1
ATOM 1044 N N . THR A 1 132 ? -4.689 5.426 -8.560 1.00 84.88 132 THR A N 1
ATOM 1045 C CA . THR A 1 132 ? -5.858 4.650 -8.146 1.00 84.88 132 THR A CA 1
ATOM 1046 C C . THR A 1 132 ? -5.442 3.644 -7.091 1.00 84.88 132 THR A C 1
ATOM 1048 O O . THR A 1 132 ? -4.399 3.005 -7.214 1.00 84.88 132 THR A O 1
ATOM 1051 N N . ILE A 1 133 ? -6.275 3.491 -6.067 1.00 89.81 133 ILE A N 1
ATOM 1052 C CA . ILE A 1 133 ? -6.142 2.451 -5.051 1.00 89.81 133 ILE A CA 1
ATOM 1053 C C . ILE A 1 133 ? -7.408 1.602 -5.134 1.00 89.81 133 ILE A C 1
ATOM 1055 O O . ILE A 1 133 ? -8.514 2.135 -5.123 1.00 89.81 133 ILE A O 1
ATOM 1059 N N . SER A 1 134 ? -7.239 0.293 -5.268 1.00 90.94 134 SER A N 1
ATOM 1060 C CA . SER A 1 134 ? -8.326 -0.677 -5.408 1.00 90.94 134 SER A CA 1
ATOM 1061 C C . SER A 1 134 ? -8.135 -1.812 -4.413 1.00 90.94 134 SER A C 1
ATOM 1063 O O . SER A 1 134 ? -7.014 -2.284 -4.219 1.00 90.94 134 SER A O 1
ATOM 1065 N N . PHE A 1 135 ? -9.229 -2.222 -3.783 1.00 92.88 135 PHE A N 1
ATOM 1066 C CA . PHE A 1 135 ? -9.261 -3.289 -2.791 1.00 92.88 135 PHE A CA 1
ATOM 1067 C C . PHE A 1 135 ? -10.040 -4.469 -3.366 1.00 92.88 135 PHE A C 1
ATOM 1069 O O . PHE A 1 135 ? -11.139 -4.288 -3.890 1.00 92.88 135 PHE A O 1
ATOM 1076 N N . THR A 1 136 ? -9.476 -5.665 -3.256 1.00 92.56 136 THR A N 1
ATOM 1077 C CA . THR A 1 136 ? -10.122 -6.920 -3.645 1.00 92.56 136 THR A CA 1
ATOM 1078 C C . THR A 1 136 ? -10.658 -7.593 -2.393 1.00 92.56 136 THR A C 1
ATOM 1080 O O . THR A 1 136 ? -9.892 -7.828 -1.457 1.00 92.56 136 THR A O 1
ATOM 1083 N N . GLU A 1 137 ? -11.958 -7.897 -2.388 1.00 91.88 137 GLU A N 1
ATOM 1084 C CA . GLU A 1 137 ? -12.650 -8.543 -1.261 1.00 91.88 137 GLU A CA 1
ATOM 1085 C C . GLU A 1 137 ? -12.391 -7.840 0.089 1.00 91.88 137 GLU A C 1
ATOM 1087 O O . GLU A 1 137 ? -11.889 -8.462 1.028 1.00 91.88 137 GLU A O 1
ATOM 1092 N N . PRO A 1 138 ? -12.674 -6.528 0.208 1.00 93.88 138 PRO A N 1
ATOM 1093 C CA . PRO A 1 138 ? -12.524 -5.843 1.481 1.00 93.88 138 PRO A CA 1
ATOM 1094 C C . PRO A 1 138 ? -13.623 -6.273 2.464 1.00 93.88 138 PRO A C 1
ATOM 1096 O O . PRO A 1 138 ? -14.810 -6.227 2.143 1.00 93.88 138 PRO A O 1
ATOM 1099 N N . SER A 1 139 ? -13.233 -6.617 3.688 1.00 92.31 139 SER A N 1
ATOM 1100 C CA . SER A 1 139 ? -14.125 -6.803 4.833 1.00 92.31 139 SER A CA 1
ATOM 1101 C C . SER A 1 139 ? -13.763 -5.807 5.928 1.00 92.31 139 SER A C 1
ATOM 1103 O O . SER A 1 139 ? -12.591 -5.695 6.298 1.00 9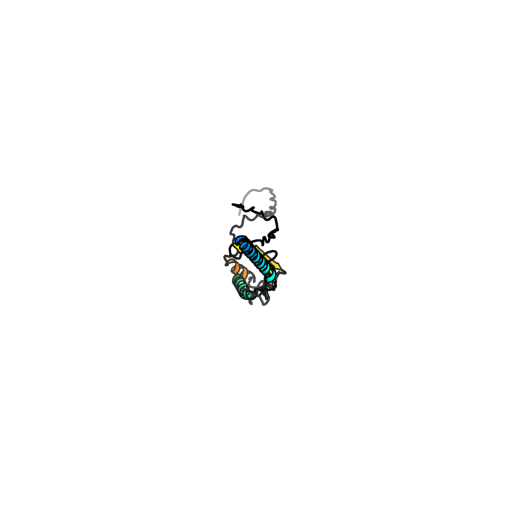2.31 139 SER A O 1
ATOM 1105 N N . VAL A 1 140 ? -14.762 -5.111 6.462 1.00 92.81 140 VAL A N 1
ATOM 1106 C CA . VAL A 1 140 ? -14.587 -4.134 7.539 1.00 92.81 140 VAL A CA 1
ATOM 1107 C C . VAL A 1 140 ? -15.419 -4.572 8.732 1.00 92.81 140 VAL A C 1
ATOM 1109 O O . VAL A 1 140 ? -16.598 -4.886 8.573 1.00 92.81 140 VAL A O 1
ATOM 1112 N N . ASN A 1 141 ? -14.809 -4.574 9.911 1.00 92.38 141 ASN A N 1
ATOM 1113 C CA . ASN A 1 141 ? -15.495 -4.833 11.164 1.00 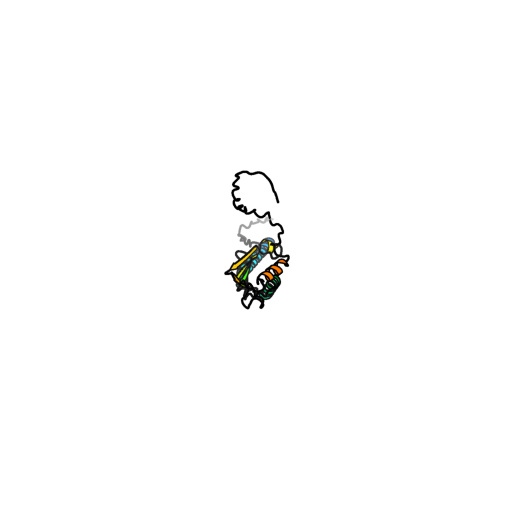92.38 141 ASN A CA 1
ATOM 1114 C C . ASN A 1 141 ? -15.761 -3.512 11.886 1.00 92.38 141 ASN A C 1
ATOM 1116 O O . ASN A 1 141 ? -14.832 -2.743 12.142 1.00 92.38 141 ASN A O 1
ATOM 1120 N N . LEU A 1 142 ? -17.026 -3.238 12.198 1.00 91.44 142 LEU A N 1
ATOM 1121 C CA . LEU A 1 142 ? -17.421 -2.057 12.954 1.00 91.44 142 LEU A CA 1
ATOM 1122 C C . LEU A 1 142 ? -17.928 -2.482 14.323 1.00 91.44 142 LEU A C 1
ATOM 1124 O O . LEU A 1 142 ? -18.940 -3.174 14.433 1.00 91.44 142 LEU A O 1
ATOM 1128 N N . VAL A 1 143 ? -17.250 -2.003 15.359 1.00 89.81 143 VAL A N 1
ATOM 1129 C CA . VAL A 1 143 ? -17.613 -2.270 16.747 1.00 89.81 143 VAL A CA 1
ATOM 1130 C C . VAL A 1 143 ? -18.062 -0.971 17.394 1.00 89.81 143 VAL A C 1
ATOM 1132 O O . VAL A 1 143 ? -17.338 0.027 17.387 1.00 89.81 143 VAL A O 1
ATOM 1135 N N . HIS A 1 144 ? -19.261 -1.008 17.971 1.00 91.38 144 HIS A N 1
ATOM 1136 C CA . HIS A 1 144 ? -19.809 0.068 18.781 1.00 91.38 144 HIS A CA 1
ATOM 1137 C C . HIS A 1 144 ? -19.810 -0.355 20.247 1.00 91.38 144 HIS A C 1
ATOM 1139 O O . HIS A 1 144 ? -20.479 -1.315 20.635 1.00 91.38 144 HIS A O 1
ATOM 1145 N N . LEU A 1 145 ? -19.036 0.355 21.060 1.00 89.38 145 LEU A N 1
ATOM 1146 C CA . LEU A 1 145 ? -18.932 0.084 22.486 1.00 89.38 145 LEU A CA 1
ATOM 1147 C C . LEU A 1 145 ? -20.118 0.682 23.253 1.00 89.38 145 LEU A C 1
ATOM 1149 O O . LEU A 1 145 ? -20.731 1.668 22.849 1.00 89.38 145 LEU A O 1
ATOM 1153 N N . SER A 1 146 ? -20.390 0.138 24.439 1.00 89.00 146 SER A N 1
ATOM 1154 C CA . SER A 1 146 ? -21.407 0.669 25.360 1.00 89.00 146 SER A CA 1
ATOM 1155 C C . SER A 1 146 ? -21.107 2.090 25.855 1.00 89.00 146 SER A C 1
ATOM 1157 O O . SER A 1 146 ? -22.012 2.795 26.292 1.00 89.00 146 SER A O 1
ATOM 1159 N N . ASN A 1 147 ? -19.849 2.529 25.759 1.00 85.94 147 ASN A N 1
ATOM 1160 C CA . ASN A 1 147 ? -19.417 3.893 26.064 1.00 85.94 147 ASN A CA 1
ATOM 1161 C C . ASN A 1 147 ? -19.678 4.894 24.915 1.00 85.94 147 ASN A C 1
ATOM 1163 O O . ASN A 1 147 ? -19.263 6.047 25.023 1.00 85.94 147 ASN A O 1
ATOM 1167 N N . GLY A 1 148 ? -20.333 4.461 23.829 1.00 87.75 148 GLY A N 1
ATOM 1168 C CA . GLY A 1 148 ? -20.712 5.295 22.687 1.00 87.75 148 GLY A CA 1
ATOM 1169 C C . GLY A 1 148 ? -19.609 5.527 21.652 1.00 87.75 148 GLY A C 1
ATOM 1170 O O . GLY A 1 148 ? -19.815 6.318 20.737 1.00 87.75 148 GLY A O 1
ATOM 1171 N N . LYS A 1 149 ? -18.443 4.882 21.792 1.00 90.00 149 LYS A N 1
ATOM 1172 C CA . LYS A 1 149 ? -17.323 5.022 20.851 1.00 90.00 149 LYS A CA 1
ATOM 1173 C C . LYS A 1 149 ? -17.369 3.966 19.757 1.00 90.00 149 LYS A C 1
ATOM 1175 O O . LYS A 1 149 ? -17.589 2.783 20.036 1.00 90.00 149 LYS A O 1
ATOM 1180 N N . TRP A 1 150 ? -17.052 4.384 18.537 1.00 91.25 150 TRP A N 1
ATOM 1181 C CA . TRP A 1 150 ? -16.775 3.489 17.416 1.00 91.25 150 TRP A CA 1
ATOM 1182 C C . TRP A 1 150 ? -15.281 3.218 17.257 1.00 91.25 150 TRP A C 1
ATOM 1184 O O . TRP A 1 150 ? -14.443 4.105 17.422 1.00 91.25 150 TRP A O 1
ATOM 1194 N N . ASN A 1 151 ? -14.939 2.005 16.832 1.00 90.12 151 ASN A N 1
ATOM 1195 C CA . ASN A 1 151 ? -13.557 1.620 16.542 1.00 90.12 151 ASN A CA 1
ATOM 1196 C C . ASN A 1 151 ? -12.906 2.411 15.384 1.00 90.12 151 ASN A C 1
ATOM 1198 O O . ASN A 1 151 ? -11.683 2.579 15.343 1.00 90.12 151 ASN A O 1
ATOM 1202 N N . LEU A 1 152 ? -13.716 2.935 14.457 1.00 88.88 152 LEU A N 1
ATOM 1203 C CA . LEU A 1 152 ? -13.259 3.734 13.314 1.00 88.88 152 LEU A CA 1
ATOM 1204 C C . LEU A 1 152 ? -12.892 5.181 13.672 1.00 88.88 152 LEU A C 1
ATOM 1206 O O . LEU A 1 152 ? -12.133 5.809 12.934 1.00 88.88 152 LEU A O 1
ATOM 1210 N N . GLU A 1 153 ? -13.404 5.724 14.781 1.00 88.88 153 GLU A N 1
ATOM 1211 C CA . GLU A 1 153 ? -13.169 7.125 15.162 1.00 88.88 153 GLU A CA 1
ATOM 1212 C C . GLU A 1 153 ? -11.678 7.428 15.315 1.00 88.88 153 GLU A C 1
ATOM 1214 O O . GLU A 1 153 ? -11.196 8.441 14.813 1.00 88.88 153 GLU A O 1
ATOM 1219 N N . SER A 1 154 ? -10.926 6.528 15.952 1.00 86.06 154 SER A N 1
ATOM 1220 C CA . SER A 1 154 ? -9.486 6.696 16.167 1.00 86.06 154 SER A CA 1
ATOM 1221 C C . SER A 1 154 ? -8.696 6.729 14.856 1.00 86.06 154 SER A C 1
ATOM 1223 O O . SER A 1 154 ? -7.772 7.534 14.727 1.00 86.06 154 SER A O 1
ATOM 1225 N N . ILE A 1 155 ? -9.095 5.910 13.876 1.00 86.31 155 ILE A N 1
ATOM 1226 C CA . ILE A 1 155 ? -8.484 5.849 12.541 1.00 86.31 155 ILE A CA 1
ATOM 1227 C C . ILE A 1 155 ? -8.767 7.139 11.785 1.00 86.31 155 ILE A C 1
ATOM 1229 O O . ILE A 1 155 ? -7.855 7.730 11.215 1.00 86.31 155 ILE A O 1
ATOM 1233 N N . LEU A 1 156 ? -10.022 7.595 11.790 1.00 86.88 156 LEU A N 1
ATOM 1234 C CA . LEU A 1 156 ? -10.423 8.817 11.094 1.00 86.88 156 LEU A CA 1
ATOM 1235 C C . LEU A 1 156 ? -9.745 10.051 11.695 1.00 86.88 156 LEU A C 1
ATOM 1237 O O . LEU A 1 156 ? -9.270 10.908 10.953 1.00 86.88 156 LEU A O 1
ATOM 1241 N N . LEU A 1 157 ? -9.643 10.118 13.024 1.00 87.56 157 LEU A N 1
ATOM 1242 C CA . LEU A 1 157 ? -8.934 11.192 13.715 1.00 87.56 157 LEU A CA 1
ATOM 1243 C C . LEU A 1 157 ? -7.435 11.179 13.393 1.00 87.56 157 LEU A C 1
ATOM 1245 O O . LEU A 1 157 ? -6.881 12.240 13.112 1.00 87.56 157 LEU A O 1
ATOM 1249 N N . HIS A 1 158 ? -6.783 10.010 13.380 1.00 85.88 158 HIS A N 1
ATOM 1250 C CA . HIS A 1 158 ? -5.376 9.902 12.974 1.00 85.88 158 HIS A CA 1
ATOM 1251 C C . HIS A 1 158 ? -5.173 10.294 11.511 1.00 85.88 158 HIS A C 1
ATOM 1253 O O . HIS A 1 158 ? -4.303 11.107 11.209 1.00 85.88 158 HIS A O 1
ATOM 1259 N N . ALA A 1 159 ? -6.012 9.781 10.612 1.00 81.31 159 ALA A N 1
ATOM 1260 C CA . ALA A 1 159 ? -5.935 10.077 9.189 1.00 81.31 159 ALA A CA 1
ATOM 1261 C C . ALA A 1 159 ? -6.145 11.573 8.895 1.00 81.31 159 ALA A C 1
ATOM 1263 O O . ALA A 1 159 ? -5.476 12.122 8.023 1.00 81.31 159 ALA A O 1
ATOM 1264 N N . ALA A 1 160 ? -7.021 12.252 9.644 1.00 82.00 160 ALA A N 1
ATOM 1265 C CA . ALA A 1 160 ? -7.262 13.688 9.502 1.00 82.00 160 ALA A CA 1
ATOM 1266 C C . ALA A 1 160 ? -6.058 14.560 9.902 1.00 82.00 160 ALA A C 1
ATOM 1268 O O . ALA A 1 160 ? -5.932 15.680 9.414 1.00 82.00 160 ALA A O 1
ATOM 1269 N N . HIS A 1 161 ? -5.162 14.061 10.759 1.00 80.19 161 HIS A N 1
ATOM 1270 C CA . HIS A 1 161 ? -3.936 14.773 11.134 1.00 80.19 161 HIS A CA 1
ATOM 1271 C C . HIS A 1 161 ? -2.815 14.633 10.092 1.00 80.19 161 HIS A C 1
ATOM 1273 O O . HIS A 1 161 ? -1.763 15.256 10.231 1.00 80.19 161 HIS A O 1
ATOM 1279 N N . ILE A 1 162 ? -3.018 13.834 9.041 1.00 73.69 162 ILE A N 1
ATOM 1280 C CA . ILE A 1 162 ? -2.015 13.601 8.004 1.00 73.69 162 ILE A CA 1
ATOM 1281 C C . ILE A 1 162 ? -2.282 14.539 6.835 1.00 73.69 162 ILE A C 1
ATOM 1283 O O . ILE A 1 162 ? -3.236 14.380 6.078 1.00 73.69 162 ILE A O 1
ATOM 1287 N N . GLU A 1 163 ? -1.363 15.482 6.648 1.00 62.16 163 GLU A N 1
ATOM 1288 C CA . GLU A 1 163 ? -1.407 16.553 5.642 1.00 62.16 163 GLU A CA 1
ATOM 1289 C C . GLU A 1 163 ? -1.457 16.047 4.177 1.00 62.16 163 GLU A C 1
ATOM 1291 O O . GLU A 1 163 ? -1.668 16.819 3.247 1.00 62.16 163 GLU A O 1
ATOM 1296 N N . ALA A 1 164 ? -1.284 14.738 3.952 1.00 56.78 164 ALA A N 1
ATOM 1297 C CA . ALA A 1 164 ? -1.192 14.110 2.632 1.00 56.78 164 ALA A CA 1
ATOM 1298 C C . ALA A 1 164 ? -2.535 13.650 2.021 1.00 56.78 164 ALA A C 1
ATOM 1300 O O . ALA A 1 164 ? -2.548 13.201 0.872 1.00 56.78 164 ALA A O 1
ATOM 1301 N N . ALA A 1 165 ? -3.658 13.721 2.744 1.00 50.41 165 ALA A N 1
ATOM 1302 C CA . ALA A 1 165 ? -4.962 13.319 2.212 1.00 50.41 165 ALA A CA 1
ATOM 1303 C C . ALA A 1 165 ? -5.652 14.495 1.474 1.00 50.41 165 ALA A C 1
ATOM 1305 O O . ALA A 1 165 ? -5.941 15.519 2.096 1.00 50.41 165 ALA A O 1
ATOM 1306 N N . PRO A 1 166 ? -5.997 14.377 0.173 1.00 50.94 166 PRO A N 1
ATOM 1307 C CA . PRO A 1 166 ? -6.660 15.451 -0.579 1.00 50.94 166 PRO A CA 1
ATOM 1308 C C . PRO A 1 166 ? -8.116 15.690 -0.137 1.00 50.94 166 PRO A C 1
ATOM 1310 O O . PRO A 1 166 ? -8.783 16.588 -0.642 1.00 50.94 166 PRO A O 1
ATOM 1313 N N . THR A 1 167 ? -8.626 14.911 0.816 1.00 56.22 167 THR A N 1
ATOM 1314 C CA . THR A 1 167 ? -9.973 15.041 1.385 1.00 56.22 167 THR A CA 1
ATOM 1315 C C . THR A 1 167 ? -10.142 16.247 2.312 1.00 56.22 167 THR A C 1
ATOM 1317 O O . THR A 1 167 ? -11.272 16.575 2.658 1.00 56.22 167 THR A O 1
ATOM 1320 N N . ALA A 1 168 ? -9.069 16.969 2.656 1.00 51.69 168 ALA A N 1
ATOM 1321 C CA . ALA A 1 168 ? -9.135 18.236 3.394 1.00 51.69 168 ALA A CA 1
ATOM 1322 C C . ALA A 1 168 ? -9.516 19.447 2.514 1.00 51.69 168 ALA A C 1
ATOM 1324 O O . ALA A 1 168 ? -9.241 20.599 2.862 1.00 51.69 168 ALA A O 1
ATOM 1325 N N . GLN A 1 169 ? -10.143 19.223 1.356 1.00 45.41 169 GLN A N 1
ATOM 1326 C CA . GLN A 1 169 ? -10.653 20.305 0.528 1.00 45.41 169 GLN A CA 1
ATOM 1327 C C . GLN A 1 169 ? -11.835 20.968 1.259 1.00 45.41 169 GLN A C 1
ATOM 1329 O O . GLN A 1 169 ? -12.973 20.516 1.197 1.00 45.41 169 GLN A O 1
ATOM 1334 N N . LYS A 1 170 ? -11.544 22.076 1.955 1.00 51.31 170 LYS A N 1
ATOM 1335 C CA . LYS A 1 170 ? -12.456 22.983 2.686 1.00 51.31 170 LYS A CA 1
ATOM 1336 C C . LYS A 1 170 ? -13.532 23.644 1.801 1.00 51.31 170 LYS A C 1
ATOM 1338 O O . LYS A 1 170 ? -14.147 24.635 2.183 1.00 51.31 170 LYS A O 1
ATOM 1343 N N . THR A 1 171 ? -13.778 23.124 0.607 1.00 48.66 171 THR A N 1
ATOM 1344 C CA . THR A 1 171 ? -14.843 23.581 -0.278 1.00 48.66 17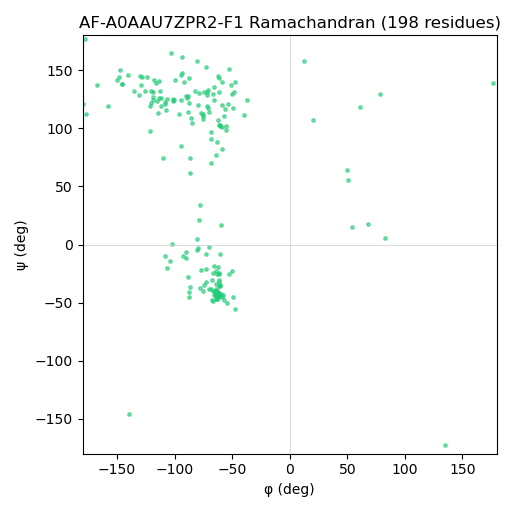1 THR A CA 1
ATOM 1345 C C . THR A 1 171 ? -15.897 22.492 -0.337 1.00 48.66 171 THR A C 1
ATOM 1347 O O . THR A 1 171 ? -16.050 21.791 -1.332 1.00 48.66 171 THR A O 1
ATOM 1350 N N . SER A 1 172 ? -16.662 22.383 0.747 1.00 48.44 172 SER A N 1
ATOM 1351 C CA . SER A 1 172 ? -18.060 21.996 0.622 1.00 48.44 172 SER A CA 1
ATOM 1352 C C . SER A 1 172 ? -18.684 23.001 -0.348 1.00 48.44 172 SER A C 1
ATOM 1354 O O . SER A 1 172 ? -18.976 24.137 0.025 1.00 48.44 172 SER A O 1
ATOM 1356 N N . GLY A 1 173 ? -18.811 22.629 -1.625 1.00 54.22 173 GLY A N 1
ATOM 1357 C CA . GLY A 1 173 ? -19.737 23.320 -2.517 1.00 54.22 173 GLY A CA 1
ATOM 1358 C C . GLY A 1 173 ? -21.117 23.346 -1.847 1.00 54.22 173 GLY A C 1
ATOM 1359 O O . GLY A 1 173 ? -21.390 22.455 -1.034 1.00 54.22 173 GLY A O 1
ATOM 1360 N N . PRO A 1 174 ? -21.966 24.355 -2.117 1.00 53.62 174 PRO A N 1
ATOM 1361 C CA . PRO A 1 174 ? -23.278 24.447 -1.491 1.00 53.62 174 PRO A CA 1
ATOM 1362 C C . PRO A 1 174 ? -23.972 23.096 -1.632 1.00 53.62 174 PRO A C 1
ATOM 1364 O O . PRO A 1 174 ? -24.160 22.617 -2.752 1.00 53.62 174 PRO A O 1
ATOM 1367 N N . ALA A 1 175 ? -24.268 22.454 -0.501 1.00 57.38 175 ALA A N 1
ATOM 1368 C CA . ALA A 1 175 ? -25.047 21.231 -0.494 1.00 57.38 175 ALA A CA 1
ATOM 1369 C C . ALA A 1 175 ? -26.289 21.482 -1.364 1.00 57.38 175 ALA A C 1
ATOM 1371 O O . ALA A 1 175 ? -26.925 22.528 -1.180 1.00 57.38 175 ALA A O 1
ATOM 1372 N N . PRO A 1 176 ? -26.642 20.601 -2.318 1.00 52.47 176 PRO A N 1
ATOM 1373 C CA . PRO A 1 176 ? -27.939 20.705 -2.955 1.00 52.47 176 PRO A CA 1
ATOM 1374 C C . PRO A 1 176 ? -28.952 20.619 -1.820 1.00 52.47 176 PRO A C 1
ATOM 1376 O O . PRO A 1 176 ? -29.045 19.597 -1.138 1.00 52.47 176 PRO A O 1
ATOM 1379 N N . ALA A 1 177 ? -29.621 21.741 -1.549 1.00 56.34 177 ALA A N 1
ATOM 1380 C CA . ALA A 1 177 ? -30.676 21.812 -0.564 1.00 56.34 177 ALA A CA 1
ATOM 1381 C C . ALA A 1 177 ? -31.695 20.748 -0.965 1.00 56.34 177 ALA A C 1
ATOM 1383 O O . ALA A 1 177 ? -32.431 20.916 -1.935 1.00 56.34 177 ALA A O 1
ATOM 1384 N N . SER A 1 178 ? -31.677 19.615 -0.264 1.00 55.44 178 SER A N 1
ATOM 1385 C CA . SER A 1 178 ? -32.752 18.645 -0.372 1.00 55.44 178 SER A CA 1
ATOM 1386 C C . SER A 1 178 ? -34.006 19.404 0.045 1.00 55.44 178 SER A C 1
ATOM 1388 O O . SER A 1 178 ? -34.010 19.964 1.146 1.00 55.44 178 SER A O 1
ATOM 1390 N N . PRO A 1 179 ? -35.024 19.530 -0.823 1.00 50.84 179 PRO A N 1
ATOM 1391 C CA . PRO A 1 179 ? -36.218 20.263 -0.465 1.00 50.84 179 PRO A CA 1
ATOM 1392 C C . PRO A 1 179 ? -36.853 19.539 0.717 1.00 50.84 179 PRO A C 1
ATOM 1394 O O . PRO A 1 179 ? -37.393 18.444 0.579 1.00 50.84 179 PRO A O 1
ATOM 1397 N N . ILE A 1 180 ? -36.747 20.152 1.897 1.00 56.84 180 ILE A N 1
ATOM 1398 C CA . ILE A 1 180 ? -37.539 19.785 3.061 1.00 56.84 180 ILE A CA 1
ATOM 1399 C C . ILE A 1 180 ? -38.983 20.009 2.627 1.00 56.84 180 ILE A C 1
ATOM 1401 O O . ILE A 1 180 ? -39.453 21.144 2.526 1.00 56.84 180 ILE A O 1
ATOM 1405 N N . SER A 1 181 ? -39.673 18.919 2.310 1.00 52.00 181 SER A N 1
ATOM 1406 C CA . SER A 1 181 ? -41.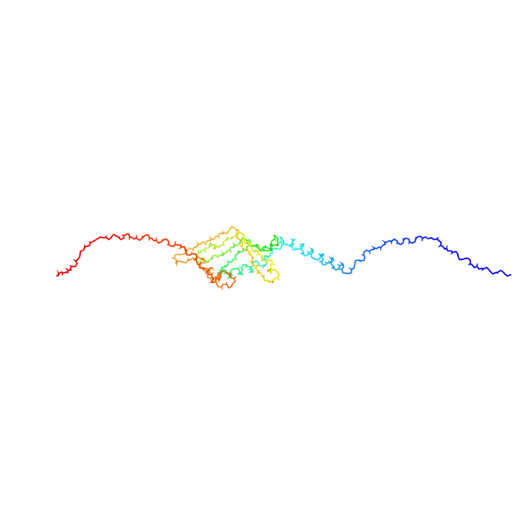117 18.900 2.151 1.00 52.00 181 SER A CA 1
ATOM 1407 C C . SER A 1 181 ? -41.725 19.370 3.469 1.00 52.00 181 SER A C 1
ATOM 1409 O O . SER A 1 181 ? -41.758 18.642 4.462 1.00 52.00 181 SER A O 1
ATOM 1411 N N . LYS A 1 182 ? -42.135 20.638 3.475 1.00 60.91 182 LYS A N 1
ATOM 1412 C CA . LYS A 1 182 ? -42.879 21.302 4.542 1.00 60.91 182 LYS A CA 1
ATOM 1413 C C . LYS A 1 182 ? -44.090 20.430 4.922 1.00 60.91 182 LYS A C 1
ATOM 1415 O O . LYS A 1 182 ? -44.834 20.049 4.017 1.00 60.91 182 LYS A O 1
ATOM 1420 N N . PRO A 1 183 ? -44.329 20.120 6.209 1.00 64.38 183 PRO A N 1
ATOM 1421 C CA . PRO A 1 183 ? -45.570 19.464 6.607 1.00 64.38 183 PRO A CA 1
ATOM 1422 C C . PRO A 1 183 ? -46.760 20.373 6.257 1.00 64.38 183 PRO A C 1
ATOM 1424 O O . PRO A 1 183 ? -46.632 21.599 6.380 1.00 64.38 183 PRO A O 1
ATOM 1427 N N . PRO A 1 184 ? -47.911 19.828 5.824 1.00 54.94 184 PRO A N 1
ATOM 1428 C CA . PRO A 1 184 ? -49.089 20.643 5.567 1.00 54.94 184 PRO A CA 1
ATOM 1429 C C . PRO A 1 184 ? -49.532 21.338 6.862 1.00 54.94 184 PRO A C 1
ATOM 1431 O O . PRO A 1 184 ? -49.622 20.720 7.923 1.00 54.94 184 PRO A O 1
ATOM 1434 N N . ALA A 1 185 ? -49.769 22.647 6.764 1.00 58.22 185 ALA A N 1
ATOM 1435 C CA . ALA A 1 185 ? -50.278 23.463 7.858 1.00 58.22 185 ALA A CA 1
ATOM 1436 C C . ALA A 1 185 ? -51.675 22.976 8.295 1.00 58.22 185 ALA A C 1
ATOM 1438 O O . ALA A 1 185 ? -52.464 22.567 7.438 1.00 58.22 185 ALA A O 1
ATOM 1439 N N . PRO A 1 186 ? -52.019 23.044 9.593 1.00 52.78 186 PRO A N 1
ATOM 1440 C CA . PRO A 1 186 ? -53.372 22.749 10.039 1.00 52.78 186 PRO A CA 1
ATOM 1441 C C . PRO A 1 186 ? -54.338 23.810 9.499 1.00 52.78 186 PRO A C 1
ATOM 1443 O O . PRO A 1 186 ? -54.107 25.014 9.632 1.00 52.78 186 PRO A O 1
ATOM 1446 N N . ALA A 1 187 ? -55.420 23.345 8.874 1.00 46.81 187 ALA A N 1
ATOM 1447 C CA . ALA A 1 187 ? -56.495 24.179 8.361 1.00 46.81 187 ALA A CA 1
ATOM 1448 C C . ALA A 1 187 ? -57.080 25.047 9.485 1.00 46.81 187 ALA A C 1
ATOM 1450 O O . ALA A 1 187 ? -57.641 24.551 10.461 1.00 46.81 187 ALA A O 1
ATOM 1451 N N . SER A 1 188 ? -56.943 26.361 9.337 1.00 43.25 188 SER A N 1
ATOM 1452 C CA . SER A 1 188 ? -57.608 27.347 10.180 1.00 43.25 188 SER A CA 1
ATOM 1453 C C . SER A 1 188 ? -59.076 27.398 9.765 1.00 43.25 188 SER A C 1
ATOM 1455 O O . SER A 1 188 ? -59.401 27.895 8.690 1.00 43.25 188 SER A O 1
ATOM 1457 N N . THR A 1 189 ? -59.967 26.869 10.601 1.00 47.06 189 THR A N 1
ATOM 1458 C CA . THR A 1 189 ? -61.405 27.120 10.457 1.00 47.06 189 THR A CA 1
ATOM 1459 C C . THR A 1 189 ? -61.713 28.416 11.190 1.00 47.06 189 THR A C 1
ATOM 1461 O O . THR A 1 189 ? -61.637 28.481 12.414 1.00 47.06 189 THR A O 1
ATOM 1464 N N . SER A 1 190 ? -62.007 29.469 10.434 1.00 45.69 190 SER A N 1
ATOM 1465 C CA . SER A 1 190 ? -62.563 30.710 10.958 1.00 45.69 190 SER A CA 1
ATOM 1466 C C . SER A 1 190 ? -64.088 30.625 10.979 1.00 45.69 190 SER A C 1
ATOM 1468 O O . SER A 1 190 ? -64.723 30.601 9.928 1.00 45.69 190 SER A O 1
ATOM 1470 N N . SER A 1 191 ? -64.659 30.632 12.175 1.00 42.34 191 SER A N 1
ATOM 1471 C CA . SER A 1 191 ? -66.030 31.060 12.478 1.00 42.34 191 SER A CA 1
ATOM 1472 C C . SER A 1 191 ? -66.111 31.181 13.997 1.00 42.34 191 SER A C 1
ATOM 1474 O O . SER A 1 191 ? -65.630 30.282 14.674 1.00 42.34 191 SER A O 1
ATOM 1476 N N . SER A 1 192 ? -66.699 32.154 14.669 1.00 45.84 192 SER A N 1
ATOM 1477 C CA . SER A 1 192 ? -67.414 33.398 14.396 1.00 45.84 192 SER A CA 1
ATOM 1478 C C . SER A 1 192 ? -67.818 33.847 15.811 1.00 45.84 192 SER A C 1
ATOM 1480 O O . SER A 1 192 ? -68.243 32.980 16.564 1.00 45.84 192 SER A O 1
ATOM 1482 N N . THR A 1 193 ? -67.722 35.143 16.143 1.00 47.38 193 THR A N 1
ATOM 1483 C CA . THR A 1 193 ? -68.542 35.835 17.177 1.00 47.38 193 THR A CA 1
ATOM 1484 C C . THR A 1 193 ? -68.409 35.302 18.629 1.00 47.38 193 THR A C 1
ATOM 1486 O O . THR A 1 193 ? -68.713 34.164 18.928 1.00 47.38 193 THR A O 1
ATOM 1489 N N . GLU A 1 194 ? -67.954 36.047 19.639 1.00 46.47 194 GLU A N 1
ATOM 1490 C CA . GLU A 1 194 ? -68.769 37.066 20.307 1.00 46.47 194 GLU A CA 1
ATOM 1491 C C . GLU A 1 194 ? -67.964 37.772 21.429 1.00 46.47 194 GLU A C 1
ATOM 1493 O O . GLU A 1 194 ? -67.445 37.152 22.351 1.00 46.47 194 GLU A O 1
ATOM 1498 N N . LYS A 1 195 ? -67.828 39.093 21.283 1.00 44.75 195 LYS A N 1
ATOM 1499 C CA . LYS A 1 195 ? -67.907 40.180 22.283 1.00 44.75 195 LYS A CA 1
ATOM 1500 C C . LYS A 1 195 ? -67.716 39.868 23.801 1.00 44.75 195 LYS A C 1
ATOM 1502 O O . LYS A 1 195 ? -68.632 39.410 24.463 1.00 44.75 195 LYS A O 1
ATOM 1507 N N . ASN A 1 196 ? -66.550 40.271 24.335 1.00 44.22 196 ASN A N 1
ATOM 1508 C CA . ASN A 1 196 ? -66.250 41.062 25.569 1.00 44.22 196 ASN A CA 1
ATOM 1509 C C . ASN A 1 196 ? -67.370 41.313 26.640 1.00 44.22 196 ASN A C 1
ATOM 1511 O O . ASN A 1 196 ? -68.483 41.637 26.229 1.00 44.22 196 ASN A O 1
ATOM 1515 N N . PRO A 1 197 ? -67.056 41.621 27.932 1.00 62.16 197 PRO A N 1
ATOM 1516 C CA . PRO A 1 197 ? -66.063 41.071 28.880 1.00 62.16 197 PRO A CA 1
ATOM 1517 C C . PRO A 1 197 ? -66.630 40.941 30.339 1.00 62.16 197 PRO A C 1
ATOM 1519 O O . PRO A 1 197 ? -67.797 40.578 30.460 1.00 62.16 197 PRO A O 1
ATOM 1522 N N . PRO A 1 198 ? -65.880 41.119 31.465 1.00 57.69 198 PRO A N 1
ATOM 1523 C CA . PRO A 1 198 ? -65.962 40.208 32.608 1.00 57.69 198 PRO A CA 1
ATOM 1524 C C . PRO A 1 198 ? -66.770 40.785 33.782 1.00 57.69 198 PRO A C 1
ATOM 1526 O O . PRO A 1 198 ? -66.973 41.994 33.883 1.00 57.69 198 PRO A O 1
ATOM 1529 N N . SER A 1 199 ? -67.177 39.949 34.738 1.00 50.88 199 SER A N 1
ATOM 1530 C CA . SER A 1 199 ? -67.545 40.427 36.076 1.00 50.88 199 SER A CA 1
ATOM 1531 C C . SER A 1 199 ? -67.459 39.321 37.126 1.00 50.88 199 SER A C 1
ATOM 1533 O O . SER A 1 199 ? -68.252 38.383 37.096 1.00 50.88 199 SER A O 1
ATOM 1535 N N . ARG A 1 200 ? -66.582 39.596 38.101 1.00 46.03 200 ARG A N 1
ATOM 1536 C CA . ARG A 1 200 ? -66.563 39.160 39.506 1.00 46.03 200 ARG A CA 1
ATOM 1537 C C . ARG A 1 200 ? -65.670 37.987 39.900 1.00 46.03 200 ARG A C 1
ATOM 1539 O O . ARG A 1 200 ? -65.841 36.878 39.364 1.00 46.03 200 ARG A O 1
#

Organism: NCBI:txid3069686

Foldseek 3Di:
DDDDDDDDDDDDDDDPPVDPPPPPPCPPVNVVVVVVVVVVVVVVVCLVPCQVVDFVVVCQVVVQVVVCLLQVFGWDFDTWGFDPPPFTWIKTAFIFTAFDPVQHGDTQKTFRMKIWTFDPVCVVVVHTDTDDIDTHPMDGDWGQDPVRDIRCPSRVVSNVVDPPDPVPPPDPDPDPPPPPPDDDDPDDDDDDDDDDDDDD

InterPro domains:
  IPR007844 AsmA [PF05170] (37-180)
  IPR052894 AsmA-related [PTHR30441] (28-168)

Solvent-accessible surface area (backbone atoms only — not comparable to full-atom values): 12519 Å² total; per-residue (Å²): 138,88,82,83,77,86,80,81,81,78,88,79,86,78,86,81,74,74,68,85,78,74,67,80,77,70,46,75,65,57,50,50,51,50,50,52,50,51,50,50,50,51,52,51,48,48,59,67,65,42,37,93,73,44,65,49,48,87,47,38,64,59,51,27,50,53,52,11,66,47,39,72,32,60,41,48,60,78,44,32,39,47,39,61,71,96,57,42,29,39,38,36,33,50,35,34,31,49,46,56,74,92,75,39,91,63,50,34,35,36,22,58,30,38,39,38,31,46,35,75,68,23,70,75,67,78,44,95,42,76,70,48,78,47,71,40,75,69,46,73,57,86,46,76,46,98,87,76,49,50,67,60,53,60,33,53,56,40,40,70,72,41,90,83,54,82,81,73,59,89,68,77,65,82,69,80,76,72,80,75,80,72,76,82,76,81,83,80,82,87,83,78,89,82,85,86,84,89,86,135

Radius of gyration: 41.32 Å; Cα contacts (8 Å, |Δi|>4): 220; chains: 1; bounding box: 143×53×128 Å

Mean predicted aligned error: 17.78 Å

pLDDT: mean 75.12, std 16.31, range [42.34, 94.69]

Sequence (200 aa):
MQETKPTYERPIDLGDAAEHDTAPSLSKHTLRRLLYLAFAVLAVMLLVLLPPYISVNRYQRRIATSIGNSLGRPVHLDKVSLNLLPLPGFTLENFVVDEDPAFGYEPVIRANSVRATLRLSSLWSRRVEFSTISFTEPSVNLVHLSNGKWNLESILLHAAHIEAAPTAQKTSGPAPASPISKPPAPASTSSSTEKNPPSR